Protein AF-A0A2I4DB52-F1 (afdb_monomer_lite)

Secondary structure (DSSP, 8-state):
-HHHHHHHHHHHHHHHHHHHHHHHHHHHHHHHHHHHHHHHHHHHHHHHHHHHHHHHT-HHHHHHHHHHHHHHHHHHHHHHHT-TTS--S-HHHHHHHHHHHHHHHHHHHHHHHHHHHHHHHHHHH--SS-HHHHHHHHHHHHHHHHHHHHHHHHHHHHHHHHHHHHHHHHHHHTTSS---------HHHHHHHHHHHHHHHHHHHHHHHHHHHHHHS----S-----SS-SSTTS-------SSPPPP-----

Radius of gyration: 38.33 Å; chains: 1; bounding box: 86×36×130 Å

Sequence (253 aa):
MKELEAQAKQLKDLERVFSHYEPTMLKVGLQDQRTDWSRACSALHRWDTCLRRKLLCCQEFHQSLDSLLLWLAHTESWCHAVDVKHLQTSDEALRLHDNTLMALQEELRGQQSQHTSLWTLWSLLRPRDTAEDQQDVQEKLHVTSNKLKQLRKRVEQDHHNLQQRLESEAAN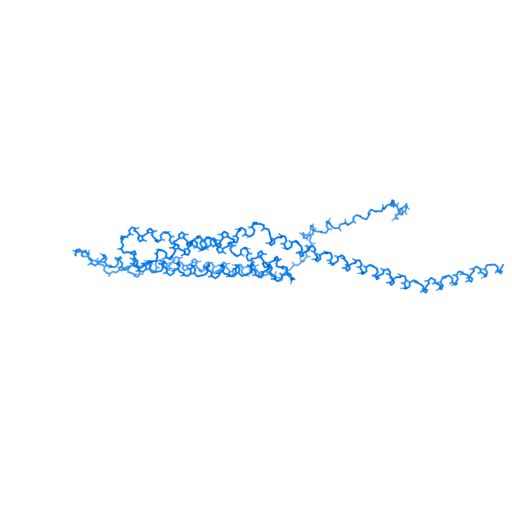SSLTGPCSARETRGTSSFFCRLLRVVLPLQLLLLLLLLLLLHCLIPLSDRDPSCSVANNFAHSFYPMLHYTNGPPAHMTPP

InterPro domains:
  IPR012315 KASH domain [PF10541] (190-247)
  IPR012315 KASH domain [PS51049] (188-249)
  IPR012315 KASH domain [SM01249] (190-249)

Organism: Austrofundulus limnaeus (NCBI:txid52670)

pLDDT: mean 74.11, std 16.09, range [35.5, 94.62]

Foldseek 3Di:
DVVVVVVVVVVVVVVVVCVVCVVVVVVVVVVVVVVVVVVVVVVVLVVLLVVLVCLCPPPVLVVLLVVLVVVLVVVVVVLVVVPPPPPPDDPVVLVVVLVVLVVVLVVLVVSVVSLVVSVVSCVVSPDPPDPPVNVVVVVSSVVSVVSSVVSNVSSVVVNVVSVVVVVVVVVVVVVPDDDDDDDPDDPVVPVVVVCVPVVVVVVVVVVVVVVVVVVVPPPPDDDPPPDPPPPPVVPDDPPPPPPDDDDDDDDDD

Structure (mmCIF, N/CA/C/O backbone):
data_AF-A0A2I4DB52-F1
#
_entry.id   AF-A0A2I4DB52-F1
#
loop_
_atom_site.group_PDB
_atom_site.id
_atom_site.type_symbol
_atom_site.label_atom_id
_atom_site.label_alt_id
_atom_site.label_comp_id
_atom_site.label_asym_id
_atom_site.label_entity_id
_atom_site.label_seq_id
_atom_site.pdbx_PDB_ins_code
_atom_site.Cartn_x
_atom_site.Cartn_y
_atom_site.Cartn_z
_atom_site.occupancy
_atom_site.B_iso_or_equiv
_atom_site.auth_seq_id
_atom_site.auth_comp_id
_atom_site.auth_asym_id
_atom_site.auth_atom_id
_atom_site.pdbx_PDB_model_num
ATOM 1 N N . MET A 1 1 ? 52.439 13.317 -69.336 1.00 69.94 1 MET A N 1
ATOM 2 C CA . MET A 1 1 ? 51.911 14.573 -68.757 1.00 69.94 1 MET A CA 1
ATOM 3 C C . MET A 1 1 ? 50.386 14.635 -68.831 1.00 69.94 1 MET A C 1
ATOM 5 O O . MET A 1 1 ? 49.774 14.664 -67.779 1.00 69.94 1 MET A O 1
ATOM 9 N N . LYS A 1 2 ? 49.773 14.519 -70.021 1.00 82.56 2 LYS A N 1
ATOM 10 C CA . LYS A 1 2 ? 48.302 14.525 -70.196 1.00 82.56 2 LYS A CA 1
ATOM 11 C C . LYS A 1 2 ? 47.541 13.480 -69.357 1.00 82.56 2 LYS A C 1
ATOM 13 O O . LYS A 1 2 ? 46.483 13.778 -68.825 1.00 82.56 2 LYS A O 1
ATOM 18 N N . GLU A 1 3 ? 48.103 12.281 -69.203 1.00 84.75 3 GLU A N 1
ATOM 19 C CA . GLU A 1 3 ? 47.498 11.211 -68.389 1.00 84.75 3 GLU A CA 1
ATOM 20 C C . GLU A 1 3 ? 47.464 11.554 -66.889 1.00 84.75 3 GLU A C 1
ATOM 22 O O . GLU A 1 3 ? 46.453 11.380 -66.219 1.00 84.75 3 GLU A O 1
ATOM 27 N N . LEU A 1 4 ? 48.555 12.131 -66.377 1.00 84.81 4 LEU A N 1
ATOM 28 C CA . LEU A 1 4 ? 48.658 12.598 -64.990 1.00 84.81 4 LEU A CA 1
ATOM 29 C C . LEU A 1 4 ? 47.683 13.750 -64.706 1.00 84.81 4 LEU A C 1
ATOM 31 O O . LEU A 1 4 ? 47.085 13.804 -63.636 1.00 84.81 4 LEU A O 1
ATOM 35 N N . GLU A 1 5 ? 47.474 14.646 -65.674 1.00 88.50 5 GLU A N 1
ATOM 36 C CA . GLU A 1 5 ? 46.472 15.714 -65.570 1.00 88.50 5 GLU A CA 1
ATOM 37 C C . GLU A 1 5 ? 45.039 15.167 -65.566 1.00 88.50 5 GLU A C 1
ATOM 39 O O . GLU A 1 5 ? 44.199 15.644 -64.799 1.00 88.50 5 GLU A O 1
ATOM 44 N N . ALA A 1 6 ? 44.756 14.144 -66.377 1.00 88.19 6 ALA A N 1
ATOM 45 C CA . ALA A 1 6 ? 43.455 13.482 -66.394 1.00 88.19 6 ALA A CA 1
ATOM 46 C C . ALA A 1 6 ? 43.159 12.783 -65.056 1.00 88.19 6 ALA A C 1
ATOM 48 O O . ALA A 1 6 ? 42.070 12.952 -64.506 1.00 88.19 6 ALA A O 1
ATOM 49 N N . GLN A 1 7 ? 44.143 12.081 -64.488 1.00 85.81 7 GLN A N 1
ATOM 50 C CA . GLN A 1 7 ? 44.033 11.446 -63.171 1.00 85.81 7 GLN A CA 1
ATOM 51 C C . GLN A 1 7 ? 43.860 12.469 -62.038 1.00 85.81 7 GLN A C 1
ATOM 53 O O . GLN A 1 7 ? 43.011 12.287 -61.167 1.00 85.81 7 GLN A O 1
ATOM 58 N N . ALA A 1 8 ? 44.593 13.587 -62.071 1.00 87.19 8 ALA A N 1
ATOM 59 C CA . ALA A 1 8 ? 44.443 14.661 -61.088 1.00 87.19 8 ALA A CA 1
ATOM 60 C C . ALA A 1 8 ? 43.059 15.330 -61.157 1.00 87.19 8 ALA A C 1
ATOM 62 O O . ALA A 1 8 ? 42.488 15.703 -60.130 1.00 87.19 8 ALA A O 1
ATOM 63 N N . LYS A 1 9 ? 42.497 15.470 -62.363 1.00 90.75 9 LYS A N 1
ATOM 64 C CA . LYS A 1 9 ? 41.143 15.998 -62.559 1.00 90.75 9 LYS A CA 1
ATOM 65 C C . LYS A 1 9 ? 40.080 15.031 -62.034 1.00 90.75 9 LYS A C 1
ATOM 67 O O . LYS A 1 9 ? 39.191 15.461 -61.308 1.00 90.75 9 LYS A O 1
ATOM 72 N N . GLN A 1 10 ? 40.223 13.738 -62.330 1.00 90.75 10 GLN A N 1
ATOM 73 C CA . GLN A 1 10 ? 39.352 12.681 -61.810 1.00 90.75 10 GLN A CA 1
ATOM 74 C C . GLN A 1 10 ? 39.343 12.659 -60.278 1.00 90.75 10 GLN A C 1
ATOM 76 O O . GLN A 1 10 ? 38.270 12.646 -59.688 1.00 90.75 10 GLN A O 1
ATOM 81 N N . LEU A 1 11 ? 40.513 12.736 -59.634 1.00 88.19 11 LEU A N 1
ATOM 82 C CA . LEU A 1 11 ? 40.622 12.777 -58.171 1.00 88.19 11 LEU A CA 1
ATOM 83 C C . LEU A 1 11 ? 39.900 13.984 -57.561 1.00 88.19 11 LEU A C 1
ATOM 85 O O . LEU A 1 11 ? 39.157 13.816 -56.600 1.00 88.19 11 LEU A O 1
ATOM 89 N N . LYS A 1 12 ? 40.048 15.179 -58.147 1.00 91.56 12 LYS A N 1
ATOM 90 C CA . LYS A 1 12 ? 39.345 16.388 -57.679 1.00 91.56 12 LYS A CA 1
ATOM 91 C C . LYS A 1 12 ? 37.833 16.300 -57.847 1.00 91.56 12 LYS A C 1
ATOM 93 O O . LYS A 1 12 ? 37.091 16.805 -57.007 1.00 91.56 12 LYS A O 1
ATOM 98 N N . ASP A 1 13 ? 37.370 15.697 -58.936 1.00 91.88 13 ASP A N 1
ATOM 99 C CA . ASP A 1 13 ? 35.940 15.508 -59.159 1.00 91.88 13 ASP A CA 1
ATOM 100 C C . ASP A 1 13 ? 35.371 14.456 -58.189 1.00 91.88 13 ASP A C 1
ATOM 102 O O . ASP A 1 13 ? 34.296 14.672 -57.633 1.00 91.88 13 ASP A O 1
ATOM 106 N N . LEU A 1 14 ? 36.117 13.386 -57.894 1.00 88.25 14 LEU A N 1
ATOM 107 C CA . LEU A 1 14 ? 35.763 12.379 -56.884 1.00 88.25 14 LEU A CA 1
ATOM 108 C C . LEU A 1 14 ? 35.725 12.968 -55.468 1.00 88.25 14 LEU A C 1
ATOM 110 O O . LEU A 1 14 ? 34.785 12.707 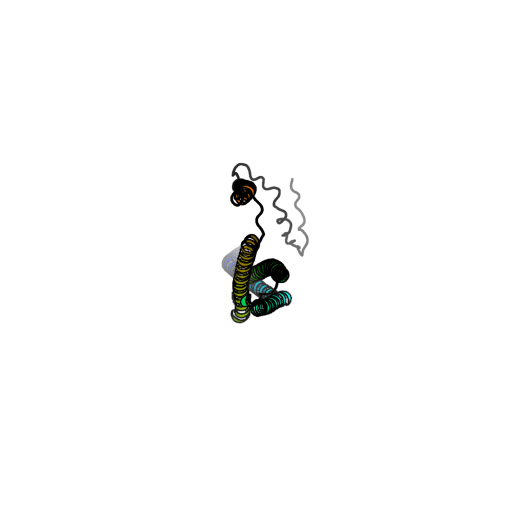-54.723 1.00 88.25 14 LEU A O 1
ATOM 114 N N . GLU A 1 15 ? 36.698 13.808 -55.119 1.00 89.31 15 GLU A N 1
ATOM 115 C CA . GLU A 1 15 ? 36.744 14.534 -53.847 1.00 89.31 15 GLU A CA 1
ATOM 116 C C . GLU A 1 15 ? 35.557 15.499 -53.718 1.00 89.31 15 GLU A C 1
ATOM 118 O O . GLU A 1 15 ? 34.860 15.492 -52.707 1.00 89.31 15 GLU A O 1
ATOM 123 N N . ARG A 1 16 ? 35.233 16.253 -54.781 1.00 90.69 16 ARG A N 1
ATOM 124 C CA . ARG A 1 16 ? 34.053 17.135 -54.813 1.00 90.69 16 ARG A CA 1
ATOM 125 C C . ARG A 1 16 ? 32.753 16.352 -54.628 1.00 90.69 16 ARG A C 1
ATOM 127 O O . ARG A 1 16 ? 31.862 16.803 -53.909 1.00 90.69 16 ARG A O 1
ATOM 134 N N . VAL A 1 17 ? 32.631 15.202 -55.288 1.00 86.69 17 VAL A N 1
ATOM 135 C CA . VAL A 1 17 ? 31.474 14.310 -55.157 1.00 86.69 17 VAL A CA 1
ATOM 136 C C . VAL A 1 17 ? 31.387 13.770 -53.729 1.00 86.69 17 VAL A C 1
ATOM 138 O O . VAL A 1 17 ? 30.322 13.837 -53.121 1.00 86.69 17 VAL A O 1
ATOM 141 N N . PHE A 1 18 ? 32.499 13.319 -53.152 1.00 84.25 18 PHE A N 1
ATOM 142 C CA . PHE A 1 18 ? 32.545 12.835 -51.775 1.00 84.25 18 PHE A CA 1
ATOM 143 C C . PHE A 1 18 ? 32.117 13.917 -50.774 1.00 84.25 18 PHE A C 1
ATOM 145 O O . PHE A 1 18 ? 31.190 13.683 -50.001 1.00 84.25 18 PHE A O 1
ATOM 152 N N . SER A 1 19 ? 32.679 15.128 -50.858 1.00 82.94 19 SER A N 1
ATOM 153 C CA . SER A 1 19 ? 32.295 16.256 -49.995 1.00 82.94 19 SER A CA 1
ATOM 154 C C . SER A 1 19 ? 30.825 16.665 -50.149 1.00 82.94 19 SER A C 1
ATOM 156 O O . SER A 1 19 ? 30.227 17.191 -49.213 1.00 82.94 19 SER A O 1
ATOM 158 N N . HIS A 1 20 ? 30.216 16.428 -51.316 1.00 88.75 20 HIS A N 1
ATOM 159 C CA . HIS A 1 20 ? 28.793 16.691 -51.534 1.00 88.75 20 HIS A CA 1
ATOM 160 C C . HIS A 1 20 ? 27.887 15.641 -50.866 1.00 88.75 20 HIS A C 1
ATOM 162 O O . HIS A 1 20 ? 26.828 15.983 -50.333 1.00 88.75 20 HIS A O 1
ATOM 168 N N . TYR A 1 21 ? 28.293 14.367 -50.866 1.00 88.00 21 TYR A N 1
ATOM 169 C CA . TYR A 1 21 ? 27.498 13.268 -50.306 1.00 88.00 21 TYR A CA 1
ATOM 170 C C . TYR A 1 21 ? 27.737 13.021 -48.813 1.00 88.00 21 TYR A C 1
ATOM 172 O O . TYR A 1 21 ? 26.812 12.576 -48.132 1.00 88.00 21 TYR A O 1
ATOM 180 N N . GLU A 1 22 ? 28.916 13.353 -48.285 1.00 87.12 22 GLU A N 1
ATOM 181 C CA . GLU A 1 22 ? 29.279 13.217 -46.869 1.00 87.12 22 GLU A CA 1
ATOM 182 C C . GLU A 1 22 ? 28.211 13.764 -45.894 1.00 87.12 22 GLU A C 1
ATOM 184 O O . GLU A 1 22 ? 27.738 12.990 -45.055 1.00 87.12 22 GLU A O 1
ATOM 189 N N . PRO A 1 23 ? 27.717 15.018 -46.006 1.00 86.94 23 PRO A N 1
ATOM 190 C CA . PRO A 1 23 ? 26.707 15.537 -45.078 1.00 86.94 23 PRO A CA 1
ATOM 191 C C . PRO A 1 23 ? 25.368 14.797 -45.185 1.00 86.94 23 PRO A C 1
ATOM 193 O O . PRO A 1 23 ? 24.658 14.641 -44.191 1.00 86.94 23 PRO A O 1
ATOM 196 N N . THR A 1 24 ? 25.018 14.315 -46.380 1.00 85.75 24 THR A N 1
ATOM 197 C CA . THR A 1 24 ? 23.783 13.556 -46.612 1.00 85.75 24 THR A CA 1
ATOM 198 C C . THR A 1 24 ? 23.881 12.170 -45.983 1.00 85.75 24 THR A C 1
ATOM 200 O O . THR A 1 24 ? 22.955 11.741 -45.299 1.00 85.75 24 THR A O 1
ATOM 203 N N . MET A 1 25 ? 25.018 11.495 -46.151 1.00 86.00 25 MET A N 1
ATOM 204 C CA . MET A 1 25 ? 25.278 10.182 -45.568 1.00 86.00 25 MET A CA 1
ATOM 205 C C . MET A 1 25 ? 25.334 10.250 -44.036 1.00 86.00 25 MET A C 1
ATOM 207 O O . MET A 1 25 ? 24.702 9.435 -43.366 1.00 86.00 25 MET A O 1
ATOM 211 N N . LEU A 1 26 ? 25.994 11.272 -43.477 1.00 88.62 26 LEU A N 1
ATOM 212 C CA . LEU A 1 26 ? 26.008 11.533 -42.035 1.00 88.62 26 LEU A CA 1
ATOM 213 C C . LEU A 1 26 ? 24.601 11.814 -41.495 1.00 88.62 26 LEU A C 1
ATOM 215 O O . LEU A 1 26 ? 24.216 11.269 -40.463 1.00 88.62 26 LEU A O 1
ATOM 219 N N . LYS A 1 27 ? 23.796 12.615 -42.204 1.00 90.06 27 LYS A N 1
ATOM 220 C CA . LYS A 1 27 ? 22.407 12.894 -41.816 1.00 90.06 27 LYS A CA 1
ATOM 221 C C . LYS A 1 27 ? 21.548 11.631 -41.817 1.00 90.06 27 LYS A C 1
ATOM 223 O O . LYS A 1 27 ? 20.763 11.447 -40.892 1.00 90.06 27 LYS A O 1
ATOM 228 N N . VAL A 1 28 ? 21.693 10.772 -42.828 1.00 88.06 28 VAL A N 1
ATOM 229 C CA . VAL A 1 28 ? 20.982 9.486 -42.898 1.00 88.06 28 VAL A CA 1
ATOM 230 C C . VAL A 1 28 ? 21.416 8.567 -41.755 1.00 88.06 28 VAL A C 1
ATOM 232 O O . VAL A 1 28 ? 20.549 8.039 -41.067 1.00 88.06 28 VAL A O 1
ATOM 235 N N . GLY A 1 29 ? 22.719 8.447 -41.480 1.00 87.44 29 GLY A N 1
ATOM 236 C CA . GLY A 1 29 ? 23.226 7.640 -40.363 1.00 87.44 29 GLY A CA 1
ATOM 237 C C . GLY A 1 29 ? 22.747 8.134 -38.993 1.00 87.44 29 GLY A C 1
ATOM 238 O O . GLY A 1 29 ? 22.294 7.344 -38.169 1.00 87.44 29 GLY A O 1
ATOM 239 N N . LEU A 1 30 ? 22.755 9.451 -38.764 1.00 88.62 30 LEU A N 1
ATOM 240 C CA . LEU A 1 30 ? 22.212 10.052 -37.540 1.00 88.62 30 LEU A CA 1
ATOM 241 C 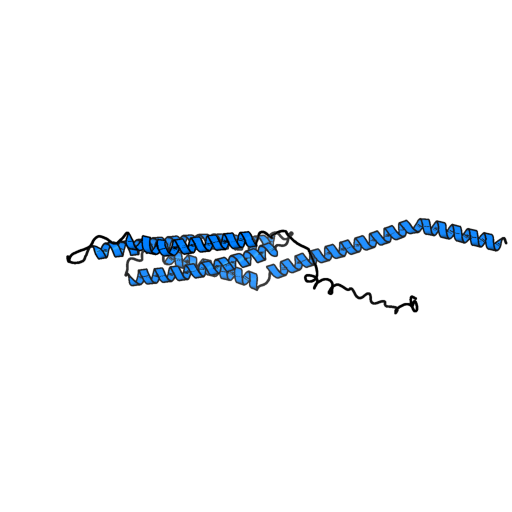C . LEU A 1 30 ? 20.697 9.850 -37.417 1.00 88.62 30 LEU A C 1
ATOM 243 O O . LEU A 1 30 ? 20.190 9.645 -36.313 1.00 88.62 30 LEU A O 1
ATOM 247 N N . GLN A 1 31 ? 19.961 9.914 -38.530 1.00 90.88 31 GLN A N 1
ATOM 248 C CA . GLN A 1 31 ? 18.522 9.660 -38.553 1.00 90.88 31 GLN A CA 1
ATOM 249 C C . GLN A 1 31 ? 18.223 8.202 -38.184 1.00 90.88 31 GLN A C 1
ATOM 251 O O . GLN A 1 31 ? 17.348 7.965 -37.354 1.00 90.88 31 GLN A O 1
ATOM 256 N N . ASP A 1 32 ? 18.969 7.255 -38.749 1.00 88.94 32 ASP A N 1
ATOM 257 C CA . ASP A 1 32 ? 18.840 5.823 -38.477 1.00 88.94 32 ASP A CA 1
ATOM 258 C C . ASP A 1 32 ? 19.121 5.519 -36.996 1.00 88.94 32 ASP A C 1
ATOM 260 O O . ASP A 1 32 ? 18.252 5.019 -36.275 1.00 88.94 32 ASP A O 1
ATOM 264 N N . GLN A 1 33 ? 20.250 6.012 -36.475 1.00 90.06 33 GLN A N 1
ATOM 265 C CA . GLN A 1 33 ? 20.595 5.900 -35.056 1.00 90.06 33 GLN A CA 1
ATOM 266 C C . GLN A 1 33 ? 19.535 6.539 -34.142 1.00 90.06 33 GLN A C 1
ATOM 268 O O . GLN A 1 33 ? 19.187 5.990 -33.093 1.00 90.06 33 GLN A O 1
ATOM 273 N N . ARG A 1 34 ? 18.970 7.689 -34.532 1.00 92.06 34 ARG A N 1
ATOM 274 C CA . ARG A 1 34 ? 17.886 8.343 -33.785 1.00 92.06 34 ARG A CA 1
ATOM 275 C C . ARG A 1 34 ? 16.607 7.507 -33.788 1.00 92.06 34 ARG A C 1
ATOM 277 O O . ARG A 1 34 ? 15.903 7.477 -32.772 1.00 92.06 34 ARG A O 1
ATOM 284 N N . THR A 1 35 ? 16.284 6.839 -34.895 1.00 92.25 35 THR A N 1
ATOM 285 C CA . THR A 1 35 ? 15.121 5.945 -34.959 1.00 92.25 35 THR A CA 1
ATOM 286 C C . THR A 1 35 ? 15.315 4.700 -34.104 1.00 92.25 35 THR A C 1
ATOM 288 O O . THR A 1 35 ? 14.400 4.330 -33.366 1.00 92.25 35 THR A O 1
ATOM 291 N N . ASP A 1 36 ? 16.512 4.121 -34.103 1.00 92.44 36 ASP A N 1
ATOM 292 C CA . ASP A 1 36 ? 16.844 2.975 -33.261 1.00 92.44 36 ASP A CA 1
ATOM 293 C C . ASP A 1 36 ? 16.821 3.329 -31.775 1.00 92.44 36 ASP A C 1
ATOM 295 O O . ASP A 1 36 ? 16.233 2.595 -30.977 1.00 92.44 36 ASP A O 1
ATOM 299 N N . TRP A 1 37 ? 17.344 4.499 -31.399 1.00 89.38 37 TRP A N 1
ATOM 300 C CA . TRP A 1 37 ? 17.231 5.001 -30.030 1.00 89.38 37 TRP A CA 1
ATOM 301 C C . TRP A 1 37 ? 15.769 5.204 -29.620 1.00 89.38 37 TRP A C 1
ATOM 303 O O . TRP A 1 37 ? 15.351 4.772 -28.548 1.00 89.38 37 TRP A O 1
ATOM 313 N N . SER A 1 38 ? 14.945 5.775 -30.502 1.00 93.06 38 SER A N 1
ATOM 314 C CA . SER A 1 38 ? 13.508 5.954 -30.248 1.00 93.06 38 SER A CA 1
ATOM 315 C C . SER A 1 38 ? 12.781 4.613 -30.076 1.00 93.06 38 SER A C 1
ATOM 317 O O . SER A 1 38 ? 11.896 4.478 -29.222 1.00 93.06 38 SER A O 1
ATOM 319 N N . ARG A 1 39 ? 13.171 3.593 -30.853 1.00 94.62 39 ARG A N 1
ATOM 320 C CA . ARG A 1 39 ? 12.655 2.223 -30.739 1.00 94.62 39 ARG A CA 1
ATOM 321 C C . ARG A 1 39 ? 13.080 1.581 -29.418 1.00 94.62 39 ARG A C 1
ATOM 323 O O . ARG A 1 39 ? 12.237 0.963 -28.766 1.00 94.62 39 ARG A O 1
ATOM 330 N N . ALA A 1 40 ? 14.332 1.769 -29.003 1.00 92.12 40 ALA A N 1
ATOM 331 C CA . ALA A 1 40 ? 14.853 1.298 -27.722 1.00 92.12 40 ALA A CA 1
ATOM 332 C C . ALA A 1 40 ? 14.140 1.967 -26.533 1.00 92.12 40 ALA A C 1
ATOM 334 O O . ALA A 1 40 ? 13.668 1.265 -25.640 1.00 92.12 40 ALA A O 1
ATOM 335 N N . CYS A 1 41 ? 13.953 3.291 -26.555 1.00 89.88 41 CYS A N 1
ATOM 336 C CA . CYS A 1 41 ? 13.187 4.015 -25.533 1.00 89.88 41 CYS A CA 1
ATOM 337 C C . CYS A 1 41 ? 11.738 3.520 -25.445 1.00 89.88 41 CYS A C 1
ATOM 339 O O . CYS A 1 41 ? 11.217 3.292 -24.354 1.00 89.88 41 CYS A O 1
ATOM 341 N N . SER A 1 42 ? 11.098 3.294 -26.595 1.00 91.06 42 SER A N 1
ATOM 342 C CA . SER A 1 42 ? 9.738 2.750 -26.656 1.00 91.06 42 SER A CA 1
ATOM 343 C C . SER A 1 42 ? 9.669 1.319 -26.111 1.00 91.06 42 SER A C 1
ATOM 345 O O . SER A 1 42 ? 8.718 0.965 -25.420 1.00 91.06 42 SER A O 1
ATOM 347 N N . ALA A 1 43 ? 10.673 0.481 -26.395 1.00 88.31 43 ALA A N 1
ATOM 348 C CA . ALA A 1 43 ? 10.775 -0.859 -25.828 1.00 88.31 43 ALA A CA 1
ATOM 349 C C . ALA A 1 43 ? 10.940 -0.809 -24.305 1.00 88.31 43 ALA A C 1
ATOM 351 O O . ALA A 1 43 ? 10.197 -1.494 -23.608 1.00 88.31 43 ALA A O 1
ATOM 352 N N . LEU A 1 44 ? 11.838 0.035 -23.793 1.00 91.62 44 LEU A N 1
ATOM 353 C CA . LEU A 1 44 ? 12.050 0.224 -22.359 1.00 91.62 44 LEU A CA 1
ATOM 354 C C . LEU A 1 44 ? 10.764 0.665 -21.648 1.00 91.62 44 LEU A C 1
ATOM 356 O O . LEU A 1 44 ? 10.413 0.101 -20.616 1.00 91.62 44 LEU A O 1
ATOM 360 N N . HIS A 1 45 ? 10.024 1.611 -22.229 1.00 87.12 45 HIS A N 1
ATOM 361 C CA . HIS A 1 45 ? 8.751 2.052 -21.666 1.00 87.12 45 HIS A CA 1
ATOM 362 C C . HIS A 1 45 ? 7.713 0.920 -21.627 1.00 87.12 45 HIS A C 1
ATOM 364 O O . HIS A 1 45 ? 7.072 0.705 -20.604 1.00 87.12 45 HIS A O 1
ATOM 370 N N . ARG A 1 46 ? 7.603 0.120 -22.700 1.00 84.50 46 ARG A N 1
ATOM 371 C CA . ARG A 1 46 ? 6.731 -1.069 -22.713 1.00 84.50 46 ARG A CA 1
ATOM 372 C C . ARG A 1 46 ? 7.121 -2.096 -21.648 1.00 84.50 46 ARG A C 1
ATOM 374 O O . ARG A 1 46 ? 6.231 -2.690 -21.040 1.00 84.50 46 ARG A O 1
ATOM 381 N N . TRP A 1 47 ? 8.421 -2.316 -21.434 1.00 84.94 47 TRP A N 1
ATOM 382 C CA . TRP A 1 47 ? 8.931 -3.208 -20.389 1.00 84.94 47 TRP A CA 1
ATOM 383 C C . TRP A 1 47 ? 8.554 -2.715 -18.991 1.00 84.94 47 TRP A C 1
ATOM 385 O O . TRP A 1 47 ? 8.026 -3.503 -18.209 1.00 84.94 47 TRP A O 1
ATOM 395 N N . ASP A 1 48 ? 8.756 -1.428 -18.702 1.00 81.88 48 ASP A N 1
ATOM 396 C CA . ASP A 1 48 ? 8.350 -0.801 -17.437 1.00 81.88 48 ASP A CA 1
ATOM 397 C C . ASP A 1 48 ? 6.839 -0.973 -17.193 1.00 81.88 48 ASP A C 1
ATOM 399 O O . ASP A 1 48 ? 6.440 -1.504 -16.154 1.00 81.88 48 ASP A O 1
ATOM 403 N N . THR A 1 49 ? 5.993 -0.666 -18.183 1.00 78.94 49 THR A N 1
ATOM 404 C CA . THR A 1 49 ? 4.534 -0.840 -18.072 1.00 78.94 49 THR A CA 1
ATOM 405 C C . THR A 1 49 ? 4.130 -2.306 -17.860 1.00 78.94 49 THR A C 1
ATOM 407 O O . THR A 1 49 ? 3.280 -2.597 -17.015 1.00 78.94 49 THR A O 1
ATOM 410 N N . CYS A 1 50 ? 4.740 -3.258 -18.578 1.00 79.06 50 CYS A N 1
ATOM 411 C CA . CYS A 1 50 ? 4.442 -4.688 -18.420 1.00 79.06 50 CYS A CA 1
ATOM 412 C C . CYS A 1 50 ? 4.867 -5.228 -17.053 1.00 79.06 50 CYS A C 1
ATOM 414 O O . CYS A 1 50 ? 4.132 -6.010 -16.448 1.00 79.06 50 CYS A O 1
ATOM 416 N N . LEU A 1 51 ? 6.042 -4.822 -16.568 1.00 78.12 51 LEU A N 1
ATOM 417 C CA . LEU A 1 51 ? 6.553 -5.231 -15.265 1.00 78.12 51 LEU A CA 1
ATOM 418 C C . LEU A 1 51 ? 5.659 -4.694 -14.146 1.00 78.12 51 LEU A C 1
ATOM 420 O O . LEU A 1 51 ? 5.227 -5.464 -13.292 1.00 78.12 51 LEU A O 1
ATOM 424 N N . ARG A 1 52 ? 5.313 -3.403 -14.200 1.00 78.81 52 ARG A N 1
ATOM 425 C CA . ARG A 1 52 ? 4.372 -2.765 -13.271 1.00 78.81 52 ARG A CA 1
ATOM 426 C C . ARG A 1 52 ? 3.035 -3.491 -13.221 1.00 78.81 52 ARG A C 1
ATOM 428 O O . ARG A 1 52 ? 2.562 -3.803 -12.133 1.00 78.81 52 ARG A O 1
ATOM 435 N N . ARG A 1 53 ? 2.456 -3.816 -14.383 1.00 73.06 53 ARG A N 1
ATOM 436 C CA . ARG A 1 53 ? 1.201 -4.578 -14.468 1.00 73.06 53 ARG A CA 1
ATOM 437 C C . ARG A 1 53 ? 1.345 -5.966 -13.845 1.00 73.06 53 ARG A C 1
ATOM 439 O O . ARG A 1 53 ? 0.522 -6.330 -13.019 1.00 73.06 53 ARG A O 1
ATOM 446 N N . LYS A 1 54 ? 2.387 -6.729 -14.196 1.00 72.31 54 LYS A N 1
ATOM 447 C CA . LYS A 1 54 ? 2.605 -8.064 -13.613 1.00 72.31 54 LYS A CA 1
ATOM 448 C C . LYS A 1 54 ? 2.793 -8.014 -12.097 1.00 72.31 54 LYS A C 1
ATOM 450 O O . LYS A 1 54 ? 2.264 -8.885 -11.425 1.00 72.31 54 LYS A O 1
ATOM 455 N N . LEU A 1 55 ? 3.491 -7.001 -11.576 1.00 71.44 55 LEU A N 1
ATOM 456 C CA . LEU A 1 55 ? 3.686 -6.799 -10.138 1.00 71.44 55 LEU A CA 1
ATOM 457 C C . LEU A 1 55 ? 2.392 -6.407 -9.412 1.00 71.44 55 LEU A C 1
ATOM 459 O O . LEU A 1 55 ? 2.137 -6.901 -8.320 1.00 71.44 55 LEU A O 1
ATOM 463 N N . LEU A 1 56 ? 1.558 -5.557 -10.017 1.00 67.31 56 LEU A N 1
ATOM 464 C CA . LEU A 1 56 ? 0.238 -5.203 -9.481 1.00 67.31 56 LEU A CA 1
ATOM 465 C C . LEU A 1 56 ? -0.739 -6.379 -9.502 1.00 67.31 56 LEU A C 1
ATOM 467 O O . LEU A 1 56 ? -1.506 -6.538 -8.562 1.00 67.31 56 LEU A O 1
ATOM 471 N N . CYS A 1 57 ? -0.672 -7.213 -10.540 1.00 66.94 57 CYS A N 1
ATOM 472 C CA . CYS A 1 57 ? -1.466 -8.432 -10.669 1.00 66.94 57 CYS A CA 1
ATOM 473 C C . CYS A 1 57 ? -0.834 -9.645 -9.968 1.00 66.94 57 CYS A C 1
ATOM 475 O O . CYS A 1 57 ? -1.328 -10.763 -10.136 1.00 66.94 57 CYS A O 1
ATOM 477 N N . CYS A 1 58 ? 0.260 -9.472 -9.214 1.00 74.06 58 CYS A N 1
ATOM 478 C CA . CYS A 1 58 ? 0.830 -10.566 -8.439 1.00 74.06 58 CYS A CA 1
ATOM 479 C C . CYS A 1 58 ? -0.236 -11.098 -7.480 1.00 74.06 58 CYS A C 1
ATOM 481 O O . CYS A 1 58 ? -0.839 -10.348 -6.711 1.00 74.06 58 CYS A O 1
ATOM 483 N N . GLN A 1 59 ? -0.442 -12.413 -7.522 1.00 74.75 59 GLN A N 1
ATOM 484 C CA . GLN A 1 59 ? -1.451 -13.114 -6.734 1.00 74.75 59 GLN A CA 1
ATOM 485 C C . GLN A 1 59 ? -1.362 -12.763 -5.240 1.00 74.75 59 GLN A C 1
ATOM 487 O O . GLN A 1 59 ? -2.387 -12.559 -4.598 1.00 74.75 59 GLN A O 1
ATOM 492 N N . GLU A 1 60 ? -0.146 -12.606 -4.715 1.00 76.12 60 GLU A N 1
ATOM 493 C CA . GLU A 1 60 ? 0.106 -12.260 -3.314 1.00 76.12 60 GLU A CA 1
ATOM 494 C C . GLU A 1 60 ? -0.431 -10.876 -2.920 1.00 76.12 60 GLU A C 1
ATOM 496 O O . GLU A 1 60 ? -0.946 -10.711 -1.814 1.00 76.12 60 GLU A O 1
ATOM 501 N N . PHE A 1 61 ? -0.366 -9.883 -3.817 1.00 79.75 61 PHE A N 1
ATOM 502 C CA . PHE A 1 61 ? -0.905 -8.545 -3.557 1.00 79.75 61 PHE A CA 1
ATOM 503 C C . PHE A 1 61 ? -2.431 -8.595 -3.438 1.00 79.75 61 PHE A C 1
ATOM 505 O O . PHE A 1 61 ? -2.998 -8.104 -2.460 1.00 79.75 61 PHE A O 1
ATOM 512 N N . HIS A 1 62 ? -3.094 -9.245 -4.398 1.00 79.38 62 HIS A N 1
ATOM 513 C CA . HIS A 1 62 ? -4.548 -9.393 -4.386 1.00 79.38 62 HIS A CA 1
ATOM 514 C C . HIS A 1 62 ? -5.032 -10.234 -3.198 1.00 79.38 62 HIS A C 1
ATOM 516 O O . HIS A 1 62 ? -5.964 -9.828 -2.513 1.00 79.38 62 HIS A O 1
ATOM 522 N N . GLN A 1 63 ? -4.350 -11.337 -2.875 1.00 84.31 63 GLN A N 1
ATOM 523 C CA . GLN A 1 63 ? -4.651 -12.149 -1.690 1.00 84.31 63 GLN A CA 1
ATOM 524 C C . GLN A 1 63 ? -4.478 -11.369 -0.382 1.00 84.31 63 GLN A C 1
ATOM 526 O O . GLN A 1 63 ? -5.303 -11.485 0.525 1.00 84.31 63 GLN A O 1
ATOM 531 N N . SER A 1 64 ? -3.432 -10.548 -0.276 1.00 84.31 64 SER A N 1
ATOM 532 C CA . SER A 1 64 ? -3.210 -9.684 0.890 1.00 84.31 64 SER A CA 1
ATOM 533 C C . SER A 1 64 ? -4.307 -8.629 1.042 1.00 84.31 64 SER A C 1
ATOM 535 O O . SER A 1 64 ? -4.741 -8.343 2.154 1.00 84.31 64 SER A O 1
ATOM 537 N N . LEU A 1 65 ? -4.783 -8.059 -0.067 1.00 82.94 65 LEU A N 1
ATOM 538 C CA . LEU A 1 65 ? -5.875 -7.088 -0.049 1.00 82.94 65 LEU A CA 1
ATOM 539 C C . LEU A 1 65 ? -7.223 -7.742 0.293 1.00 82.94 65 LEU A C 1
ATOM 541 O O . LEU A 1 65 ? -7.968 -7.215 1.117 1.00 82.94 65 LEU A O 1
ATOM 545 N N . ASP A 1 66 ? -7.529 -8.893 -0.305 1.00 86.00 66 ASP A N 1
ATOM 546 C CA . ASP A 1 66 ? -8.791 -9.596 -0.072 1.00 86.00 66 ASP A CA 1
ATOM 547 C C . ASP A 1 66 ? -8.853 -10.199 1.348 1.00 86.00 66 ASP A C 1
ATOM 549 O O . ASP A 1 66 ? -9.902 -10.144 1.991 1.00 86.00 66 ASP A O 1
ATOM 553 N N . SER A 1 67 ? -7.734 -10.695 1.894 1.00 89.44 67 SER A N 1
ATOM 554 C CA . SER A 1 67 ? -7.654 -11.141 3.299 1.00 89.44 67 SER A CA 1
ATOM 555 C C . SER A 1 67 ? -7.888 -10.001 4.292 1.00 89.44 67 SER A C 1
ATOM 557 O O . SER A 1 67 ? -8.627 -10.179 5.262 1.00 89.44 67 SER A O 1
ATOM 559 N N . LEU A 1 68 ? -7.341 -8.813 4.023 1.00 88.69 68 LEU A N 1
ATOM 560 C CA . LEU A 1 68 ? -7.596 -7.612 4.818 1.00 88.69 68 LEU A CA 1
ATOM 561 C C . LEU A 1 68 ? -9.076 -7.198 4.756 1.00 88.69 68 LEU A C 1
ATOM 563 O O . LEU A 1 68 ? -9.677 -6.908 5.790 1.00 88.69 68 LEU A O 1
ATOM 567 N N . LEU A 1 69 ? -9.697 -7.217 3.57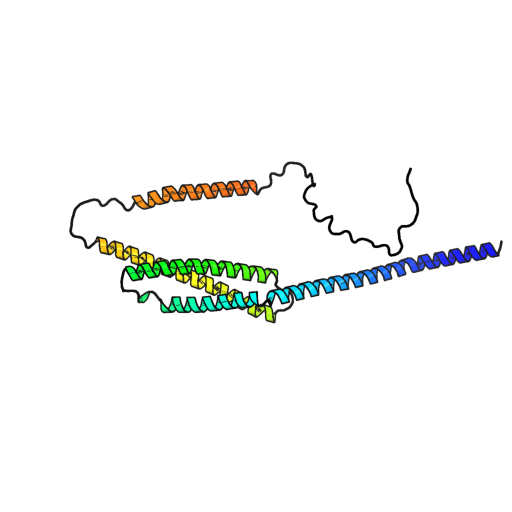2 1.00 88.31 69 LEU A N 1
ATOM 568 C CA . LEU A 1 69 ? -11.131 -6.939 3.418 1.00 88.31 69 LEU A CA 1
ATOM 569 C C . LEU A 1 69 ? -12.003 -7.935 4.195 1.00 88.31 69 LEU A C 1
ATOM 571 O O . LEU A 1 69 ? -12.958 -7.527 4.859 1.00 88.31 69 LEU A O 1
ATOM 575 N N . LEU A 1 70 ? -11.663 -9.225 4.151 1.00 90.00 70 LEU A N 1
ATOM 576 C CA . LEU A 1 70 ? -12.379 -10.262 4.892 1.00 90.00 70 LEU A CA 1
ATOM 577 C C . LEU A 1 70 ? -12.252 -10.064 6.408 1.00 90.00 70 LEU A C 1
ATOM 579 O O . LEU A 1 70 ? -13.251 -10.137 7.125 1.00 90.00 70 LEU A O 1
ATOM 583 N N . TRP A 1 71 ? -11.044 -9.766 6.893 1.00 91.88 71 TRP A N 1
ATOM 584 C CA . TRP A 1 71 ? -10.804 -9.478 8.307 1.00 91.88 71 TRP A CA 1
ATOM 585 C C . TRP A 1 71 ? -11.592 -8.246 8.771 1.00 91.88 71 TRP A C 1
ATOM 587 O O . TRP A 1 71 ? -12.207 -8.266 9.837 1.00 91.88 71 TRP A O 1
ATOM 597 N N . LEU A 1 72 ? -11.658 -7.195 7.948 1.00 86.06 72 LEU A N 1
ATOM 598 C CA . LEU A 1 72 ? -12.453 -6.000 8.245 1.00 86.06 72 LEU A CA 1
ATOM 599 C C . LEU A 1 72 ? -13.951 -6.293 8.329 1.00 86.06 72 LEU A C 1
ATOM 601 O O . LEU A 1 72 ? -14.620 -5.780 9.222 1.00 86.06 72 LEU A O 1
ATOM 605 N N . ALA A 1 73 ? -14.486 -7.114 7.424 1.00 85.25 73 ALA A N 1
ATOM 606 C CA . ALA A 1 73 ? -15.892 -7.509 7.464 1.00 85.25 73 ALA A CA 1
ATOM 607 C C . ALA A 1 73 ? -16.207 -8.346 8.715 1.00 85.25 73 ALA A C 1
ATOM 609 O O . ALA A 1 73 ? -17.228 -8.137 9.373 1.00 85.25 73 ALA A O 1
ATOM 610 N N . HIS A 1 74 ? -15.309 -9.266 9.075 1.00 86.88 74 HIS A N 1
ATOM 611 C CA . HIS A 1 74 ? -15.453 -10.096 10.265 1.00 86.88 74 HIS A CA 1
ATOM 612 C C . HIS A 1 74 ? -15.420 -9.267 11.556 1.00 86.88 74 HIS A C 1
ATOM 614 O O . HIS A 1 74 ? -16.324 -9.372 12.384 1.00 86.88 74 HIS A O 1
ATOM 620 N N . THR A 1 75 ? -14.411 -8.408 11.708 1.00 81.75 75 THR A N 1
ATOM 621 C CA . THR A 1 75 ? -14.262 -7.546 12.889 1.00 81.75 75 THR A CA 1
ATOM 622 C C . THR A 1 75 ? -15.376 -6.523 12.994 1.00 81.75 75 THR A C 1
ATOM 624 O O . THR A 1 75 ? -15.873 -6.277 14.087 1.00 81.75 75 THR A O 1
ATOM 627 N N . GLU A 1 76 ? -15.849 -5.979 11.874 1.00 81.50 76 GLU A N 1
ATOM 628 C CA . GLU A 1 76 ? -17.032 -5.133 11.880 1.00 81.50 76 GLU A CA 1
ATOM 629 C C . GLU A 1 76 ? -18.259 -5.890 12.394 1.00 81.50 76 GLU A C 1
ATOM 631 O O . GLU A 1 76 ? -18.954 -5.380 13.272 1.00 81.50 76 GLU A O 1
ATOM 636 N N . SER A 1 77 ? -18.530 -7.090 11.876 1.00 82.19 77 SER A N 1
ATOM 637 C CA . SER A 1 77 ? -19.660 -7.900 12.338 1.00 82.19 77 SER A CA 1
ATOM 638 C C . SER A 1 77 ? -19.550 -8.217 13.828 1.00 82.19 77 SER A C 1
ATOM 640 O O . SER A 1 77 ? -20.558 -8.197 14.533 1.00 82.19 77 SER A O 1
ATOM 642 N N . TRP A 1 78 ? -18.339 -8.489 14.314 1.00 76.25 78 TRP A N 1
ATOM 643 C CA . TRP A 1 78 ? -18.076 -8.725 15.727 1.00 76.25 78 TRP A CA 1
ATOM 644 C C . TRP A 1 78 ? -18.338 -7.468 16.568 1.00 76.25 78 TRP A C 1
ATOM 646 O O . TRP A 1 78 ? -19.107 -7.530 17.523 1.00 76.25 78 TRP A O 1
ATOM 656 N N . CYS A 1 79 ? -17.806 -6.307 16.171 1.00 72.56 79 CYS A N 1
ATOM 657 C CA . CYS A 1 79 ? -18.028 -5.038 16.871 1.00 72.56 79 CYS A CA 1
ATOM 658 C C . CYS A 1 79 ? -19.514 -4.638 16.901 1.00 72.56 79 CYS A C 1
ATOM 660 O O . CYS A 1 79 ? -19.968 -4.029 17.865 1.00 72.56 79 CYS A O 1
ATOM 662 N N . HIS A 1 80 ? -20.288 -4.981 15.866 1.00 72.06 80 HIS A N 1
ATOM 663 C CA . HIS A 1 80 ? -21.737 -4.762 15.857 1.00 72.06 80 HIS A CA 1
ATOM 664 C C . HIS A 1 80 ? -22.491 -5.749 16.759 1.00 72.06 80 HIS A C 1
ATOM 666 O O . HIS A 1 80 ? -23.457 -5.355 17.407 1.00 72.06 80 HIS A O 1
ATOM 672 N N . ALA A 1 81 ? -22.071 -7.016 16.818 1.00 70.81 81 ALA A N 1
ATOM 673 C CA . ALA A 1 81 ? -22.705 -8.036 17.655 1.00 70.81 81 ALA A CA 1
ATOM 674 C C . ALA A 1 81 ? -22.418 -7.844 19.154 1.00 70.81 81 ALA A C 1
ATOM 676 O O . ALA A 1 81 ? -23.246 -8.193 19.992 1.00 70.81 81 ALA A O 1
ATOM 677 N N . VAL A 1 82 ? -21.256 -7.279 19.486 1.00 64.75 82 VAL A N 1
ATOM 678 C CA . VAL A 1 82 ? -20.796 -7.040 20.863 1.00 64.75 82 VAL A CA 1
ATOM 679 C C . VAL A 1 82 ? -21.246 -5.666 21.396 1.00 64.75 82 VAL A C 1
ATOM 681 O O . VAL A 1 82 ? -20.882 -5.293 22.508 1.00 64.75 82 VAL A O 1
ATOM 684 N N . ASP A 1 83 ? -22.080 -4.921 20.652 1.00 59.84 83 ASP A N 1
ATOM 685 C CA . ASP A 1 83 ? -22.494 -3.554 20.998 1.00 59.84 83 ASP A CA 1
ATOM 686 C C . ASP A 1 83 ? -22.928 -3.416 22.474 1.00 59.84 83 ASP A C 1
ATOM 688 O O . ASP A 1 83 ? -23.868 -4.042 22.974 1.00 59.84 83 ASP A O 1
ATOM 692 N N . VAL A 1 84 ? -22.190 -2.544 23.163 1.00 54.53 84 VAL A N 1
ATOM 693 C CA . VAL A 1 84 ? -21.953 -2.437 24.614 1.00 54.53 84 VAL A CA 1
ATOM 694 C C . VAL A 1 84 ? -23.201 -2.073 25.434 1.00 54.53 84 VAL A C 1
ATOM 696 O O . VAL A 1 84 ? -23.166 -2.001 26.665 1.00 54.53 84 VAL A O 1
ATOM 699 N N . LYS A 1 85 ? -24.356 -1.900 24.789 1.00 54.75 85 LYS A N 1
ATOM 700 C CA . LYS A 1 85 ? -25.616 -1.554 25.462 1.00 54.75 85 LYS A CA 1
ATOM 701 C C . LYS A 1 85 ? -26.164 -2.688 26.336 1.00 54.75 85 LYS A C 1
ATOM 703 O O . LYS A 1 85 ? -26.964 -2.410 27.224 1.00 54.75 85 LYS A O 1
ATOM 708 N N . HIS A 1 86 ? -25.717 -3.929 26.123 1.00 51.69 86 HIS A N 1
ATOM 709 C CA . HIS A 1 86 ? -26.238 -5.111 26.820 1.00 51.69 86 HIS A CA 1
ATOM 710 C C . HIS A 1 86 ? -25.276 -5.792 27.808 1.00 51.69 86 HIS A C 1
ATOM 712 O O . HIS A 1 86 ? -25.716 -6.684 28.535 1.00 51.69 86 HIS A O 1
ATOM 718 N N . LEU A 1 87 ? -24.004 -5.374 27.909 1.00 57.59 87 LEU A N 1
ATOM 719 C CA . LEU A 1 87 ? -23.090 -5.895 28.938 1.00 57.59 87 LEU A CA 1
ATOM 720 C C . LEU A 1 87 ? -23.412 -5.240 30.295 1.00 57.59 87 LEU A C 1
ATOM 722 O O . LEU A 1 87 ? -22.813 -4.238 30.700 1.00 57.59 87 LEU A O 1
ATOM 726 N N . GLN A 1 88 ? -24.420 -5.787 30.974 1.00 54.97 88 GLN A N 1
ATOM 727 C CA . GLN A 1 88 ? -24.828 -5.425 32.339 1.00 54.97 88 GLN A CA 1
ATOM 728 C C . GLN A 1 88 ? -24.444 -6.487 33.385 1.00 54.97 88 GLN A C 1
ATOM 730 O O . GLN A 1 88 ? -24.962 -6.476 34.496 1.00 54.97 88 GLN A O 1
ATOM 735 N N . THR A 1 89 ? -23.559 -7.428 33.062 1.00 61.97 89 THR A N 1
ATOM 736 C CA . THR A 1 89 ? -23.412 -8.650 33.862 1.00 61.97 89 THR A CA 1
ATOM 737 C C . THR A 1 89 ? -21.944 -8.968 34.163 1.00 61.97 89 THR A C 1
ATOM 739 O O . THR A 1 89 ? -21.297 -9.637 33.370 1.00 61.97 89 THR A O 1
ATOM 742 N N . SER A 1 90 ? -21.481 -8.533 35.344 1.00 69.81 90 SER A N 1
ATOM 743 C CA . SER A 1 90 ? -20.217 -8.864 36.049 1.00 69.81 90 SER A CA 1
ATOM 744 C C . SER A 1 90 ? -18.933 -8.058 35.727 1.00 69.81 90 SER A C 1
ATOM 746 O O . SER A 1 90 ? -18.610 -7.788 34.572 1.00 69.81 90 SER A O 1
ATOM 748 N N . ASP A 1 91 ? -18.172 -7.711 36.784 1.00 74.88 91 ASP A N 1
ATOM 749 C CA . ASP A 1 91 ? -16.838 -7.061 36.732 1.00 74.88 91 ASP A CA 1
ATOM 750 C C . ASP A 1 91 ? -15.828 -7.894 35.924 1.00 74.88 91 ASP A C 1
ATOM 752 O O . ASP A 1 91 ? -15.023 -7.362 35.161 1.00 74.88 91 ASP A O 1
ATOM 756 N N . GLU A 1 92 ? -15.914 -9.223 36.021 1.00 75.94 92 GLU A N 1
ATOM 757 C CA . GLU A 1 92 ? -15.067 -10.141 35.255 1.00 75.94 92 GLU A CA 1
ATOM 758 C C . GLU A 1 92 ? -15.329 -10.038 33.745 1.00 75.94 92 GLU A C 1
ATOM 760 O O . GLU A 1 92 ? -14.384 -10.045 32.954 1.00 75.94 92 GLU A O 1
ATOM 765 N N . ALA A 1 93 ? -16.592 -9.879 33.332 1.00 78.00 93 ALA A N 1
ATOM 766 C CA . ALA A 1 93 ? -16.952 -9.703 31.927 1.00 78.00 93 ALA A CA 1
ATOM 767 C C . ALA A 1 93 ? -16.497 -8.340 31.380 1.00 78.00 93 ALA A C 1
ATOM 769 O O . ALA A 1 93 ? -16.038 -8.262 30.239 1.00 78.00 93 ALA A O 1
ATOM 770 N N . LEU A 1 94 ? -16.568 -7.280 32.194 1.00 77.12 94 LEU A N 1
ATOM 771 C CA . LEU A 1 94 ? -16.061 -5.947 31.844 1.00 77.12 94 LEU A CA 1
ATOM 772 C C . LEU A 1 94 ? -14.540 -5.958 31.632 1.00 77.12 94 LEU A C 1
ATOM 774 O O . LEU A 1 94 ? -14.061 -5.455 30.616 1.00 77.12 94 LEU A O 1
ATOM 778 N N . ARG A 1 95 ? -13.782 -6.592 32.535 1.00 79.00 95 ARG A N 1
ATOM 779 C CA . ARG A 1 95 ? -12.321 -6.742 32.399 1.00 79.00 95 ARG A CA 1
ATOM 780 C C . ARG A 1 95 ? -11.925 -7.604 31.203 1.00 79.00 95 ARG A C 1
ATOM 782 O O . ARG A 1 95 ? -10.966 -7.286 30.504 1.00 79.00 95 ARG A O 1
ATOM 789 N N . LEU A 1 96 ? -12.647 -8.699 30.953 1.00 84.88 96 LEU A N 1
ATOM 790 C CA . LEU A 1 96 ? -12.413 -9.543 29.777 1.00 84.88 96 LEU A CA 1
ATOM 791 C C . LEU A 1 96 ? -12.636 -8.755 28.481 1.00 84.88 96 LEU A C 1
ATOM 793 O O . LEU A 1 96 ? -11.855 -8.873 27.534 1.00 84.88 96 LEU A O 1
ATOM 797 N N . HIS A 1 97 ? -13.686 -7.940 28.447 1.00 82.38 97 HIS A N 1
ATOM 798 C CA . HIS A 1 97 ? -13.997 -7.113 27.295 1.00 82.38 97 HIS A CA 1
ATOM 799 C C . HIS A 1 97 ? -12.930 -6.034 27.052 1.00 82.38 97 HIS A C 1
ATOM 801 O O . HIS A 1 97 ? -12.495 -5.878 25.912 1.00 82.38 97 HIS A O 1
ATOM 807 N N . ASP A 1 98 ? -12.426 -5.381 28.105 1.00 82.94 98 ASP A N 1
ATOM 808 C CA . ASP A 1 98 ? -11.318 -4.418 28.011 1.00 82.94 98 ASP A CA 1
ATOM 809 C C . ASP A 1 98 ? -10.040 -5.051 27.430 1.00 82.94 98 ASP A C 1
ATOM 811 O O . ASP A 1 98 ? -9.485 -4.557 26.448 1.00 82.94 98 ASP A O 1
ATOM 815 N N . ASN A 1 99 ? -9.641 -6.226 27.934 1.00 85.19 99 ASN A N 1
ATOM 816 C CA . ASN A 1 99 ? -8.506 -6.981 27.388 1.00 85.19 99 ASN A CA 1
ATOM 817 C C . ASN A 1 99 ? -8.694 -7.326 25.900 1.00 85.19 99 ASN A C 1
ATOM 819 O O . ASN A 1 99 ? -7.742 -7.288 25.118 1.00 85.19 99 ASN A O 1
ATOM 823 N N . THR A 1 100 ? -9.924 -7.660 25.501 1.00 86.50 100 THR A N 1
ATOM 824 C CA . THR A 1 100 ? -10.251 -8.004 24.111 1.00 86.50 100 THR A CA 1
ATOM 825 C C . THR A 1 100 ? -10.168 -6.779 23.198 1.00 86.50 100 THR A C 1
ATOM 827 O O . THR A 1 100 ? -9.629 -6.873 22.097 1.00 86.50 100 THR A O 1
ATOM 830 N N . LEU A 1 101 ? -10.642 -5.613 23.649 1.00 84.31 101 LEU A N 1
ATOM 831 C CA . LEU A 1 101 ? -10.516 -4.364 22.893 1.00 84.31 101 LEU A CA 1
ATOM 832 C C . LEU A 1 101 ? -9.060 -3.928 22.744 1.00 84.31 101 LEU A C 1
ATOM 834 O O . LEU A 1 101 ? -8.667 -3.509 21.658 1.00 84.31 101 LEU A O 1
ATOM 838 N N . MET A 1 102 ? -8.248 -4.090 23.789 1.00 85.94 102 MET A N 1
ATOM 839 C CA . MET A 1 102 ? -6.811 -3.823 23.721 1.00 85.94 102 MET A CA 1
ATOM 840 C C . MET A 1 102 ? -6.108 -4.729 22.701 1.00 85.94 102 MET A C 1
ATOM 842 O O . MET A 1 102 ? -5.290 -4.251 21.914 1.00 85.94 102 MET A O 1
ATOM 846 N N . ALA A 1 103 ? -6.458 -6.020 22.658 1.00 87.81 103 ALA A N 1
ATOM 847 C CA . ALA A 1 103 ? -5.944 -6.942 21.646 1.00 87.81 103 ALA A CA 1
ATOM 848 C C . ALA A 1 103 ? -6.359 -6.518 20.224 1.00 87.81 103 ALA A C 1
ATOM 850 O O . ALA A 1 103 ? -5.515 -6.421 19.332 1.00 87.81 103 ALA A O 1
ATOM 851 N N . LEU A 1 104 ? -7.635 -6.172 20.025 1.00 86.81 104 LEU A N 1
ATOM 852 C CA . LEU A 1 104 ? -8.141 -5.680 18.739 1.00 86.81 104 LEU A CA 1
ATOM 853 C C . LEU A 1 104 ? -7.487 -4.368 18.305 1.00 86.81 104 LEU A C 1
ATOM 855 O O . LEU A 1 104 ? -7.263 -4.156 17.115 1.00 86.81 104 LEU A O 1
ATOM 859 N N . GLN A 1 105 ? -7.164 -3.481 19.244 1.00 89.44 105 GLN A N 1
ATOM 860 C CA . GLN A 1 105 ? -6.474 -2.230 18.949 1.00 89.44 105 GLN A CA 1
ATOM 861 C C . GLN A 1 105 ? -5.059 -2.480 18.410 1.00 89.44 105 GLN A C 1
ATOM 863 O O . GLN A 1 105 ? -4.634 -1.815 17.460 1.00 89.44 105 GLN A O 1
ATOM 868 N N . GLU A 1 106 ? -4.348 -3.460 18.968 1.00 89.00 106 GLU A N 1
ATOM 869 C CA . GLU A 1 106 ? -3.031 -3.863 18.472 1.00 89.00 106 GLU A CA 1
ATOM 870 C C . GLU A 1 106 ? -3.126 -4.545 17.099 1.00 89.00 106 GLU A C 1
ATOM 872 O O . GLU A 1 106 ? -2.356 -4.220 16.191 1.00 89.00 106 GLU A O 1
ATOM 877 N N . GLU A 1 107 ? -4.121 -5.411 16.890 1.00 90.19 107 GLU A N 1
ATOM 878 C CA . GLU A 1 107 ? -4.376 -6.003 15.573 1.00 90.19 107 GLU A CA 1
ATOM 879 C C . GLU A 1 107 ? -4.712 -4.936 14.522 1.00 90.19 107 GLU A C 1
ATOM 881 O O . GLU A 1 107 ? -4.125 -4.936 13.440 1.00 90.19 107 GLU A O 1
ATOM 886 N N . LEU A 1 108 ? -5.573 -3.961 14.844 1.00 89.69 108 LEU A N 1
ATOM 887 C CA . LEU A 1 108 ? -5.895 -2.829 13.965 1.00 89.69 108 LEU A CA 1
ATOM 888 C C . LEU A 1 108 ? -4.647 -2.022 13.586 1.00 89.69 108 LEU A C 1
ATOM 890 O O . LEU A 1 108 ? -4.526 -1.568 12.444 1.00 89.69 108 LEU A O 1
ATOM 894 N N . ARG A 1 109 ? -3.700 -1.858 14.517 1.00 88.56 109 ARG A N 1
ATOM 895 C CA . ARG A 1 109 ? -2.410 -1.203 14.258 1.00 88.56 109 ARG A CA 1
ATOM 896 C C . ARG A 1 109 ? -1.568 -2.008 13.265 1.00 88.56 109 ARG A C 1
ATOM 898 O O . ARG A 1 109 ? -1.003 -1.425 12.335 1.00 88.56 109 ARG A O 1
ATOM 905 N N . GLY A 1 110 ? -1.535 -3.333 13.414 1.00 88.12 110 GLY A N 1
ATOM 906 C CA . GLY A 1 110 ? -0.905 -4.252 12.463 1.00 88.12 110 GLY A CA 1
ATOM 907 C C . GLY A 1 110 ? -1.524 -4.163 11.065 1.00 88.12 110 GLY A C 1
ATOM 908 O O . GLY A 1 110 ? -0.812 -3.940 10.083 1.00 88.12 110 GLY A O 1
ATOM 909 N N . GLN A 1 111 ? -2.856 -4.215 10.982 1.00 87.94 111 GLN A N 1
ATOM 910 C CA . GLN A 1 111 ? -3.599 -4.094 9.723 1.00 87.94 111 GLN A CA 1
ATOM 911 C C . GLN A 1 111 ? -3.400 -2.726 9.055 1.00 87.94 111 GLN A C 1
ATOM 913 O O . GLN A 1 111 ? -3.323 -2.625 7.831 1.00 87.94 111 GLN A O 1
ATOM 918 N N . GLN A 1 112 ? -3.247 -1.655 9.836 1.00 90.12 112 GLN A N 1
ATOM 919 C CA . GLN A 1 112 ? -2.942 -0.328 9.305 1.00 90.12 112 GLN A CA 1
ATOM 920 C C . GLN A 1 112 ? -1.525 -0.238 8.710 1.00 90.12 112 GLN A C 1
ATOM 922 O O . GLN A 1 112 ? -1.336 0.403 7.672 1.00 90.12 112 GLN A O 1
ATOM 927 N N . SER A 1 113 ? -0.538 -0.899 9.321 1.00 88.25 113 SER A N 1
ATOM 928 C CA . SER A 1 113 ? 0.813 -1.019 8.755 1.00 88.25 113 SER A CA 1
ATOM 929 C C . SER A 1 113 ? 0.793 -1.777 7.424 1.00 88.25 113 SER A C 1
ATOM 931 O O . SER A 1 113 ? 1.330 -1.299 6.422 1.00 88.25 113 SER A O 1
ATOM 933 N N . GLN A 1 114 ? 0.077 -2.905 7.381 1.00 88.81 114 GLN A N 1
ATOM 934 C CA . GLN A 1 114 ? -0.114 -3.698 6.167 1.00 88.81 114 GLN A CA 1
ATOM 935 C C . GLN A 1 114 ? -0.846 -2.911 5.068 1.00 88.81 114 GLN A C 1
ATOM 937 O O . GLN A 1 114 ? -0.438 -2.929 3.911 1.00 88.81 114 GLN A O 1
ATOM 942 N N . HIS A 1 115 ? -1.892 -2.153 5.405 1.00 89.75 115 HIS A N 1
ATOM 943 C CA . HIS A 1 115 ? -2.561 -1.274 4.440 1.00 89.75 115 HIS A CA 1
ATOM 944 C C . HIS A 1 115 ? -1.608 -0.212 3.875 1.00 89.75 115 HIS A C 1
ATOM 946 O O . HIS A 1 115 ? -1.605 0.044 2.672 1.00 89.75 115 HIS A O 1
ATOM 952 N N . THR A 1 116 ? -0.754 0.366 4.723 1.00 88.06 116 THR A N 1
ATOM 953 C CA . THR A 1 116 ? 0.220 1.387 4.315 1.00 88.06 116 THR A CA 1
ATOM 954 C C . THR A 1 116 ? 1.274 0.817 3.366 1.00 88.06 116 THR A C 1
ATOM 956 O O . THR A 1 116 ? 1.632 1.476 2.386 1.00 88.06 116 THR A O 1
ATOM 959 N N . SER A 1 117 ? 1.752 -0.407 3.602 1.00 87.69 117 SER A N 1
ATOM 960 C CA . SER A 1 117 ? 2.698 -1.064 2.694 1.00 87.69 117 SER A CA 1
ATOM 961 C C . SER A 1 117 ? 2.051 -1.375 1.342 1.00 87.69 117 SER A C 1
ATOM 963 O O . SER A 1 117 ? 2.628 -1.041 0.305 1.00 87.69 117 SER A O 1
ATOM 965 N N . LEU A 1 118 ? 0.818 -1.896 1.336 1.00 86.44 118 LEU A N 1
ATOM 966 C CA . LEU A 1 118 ? 0.046 -2.143 0.114 1.00 86.44 118 LEU A CA 1
ATOM 967 C C . LEU A 1 118 ? -0.206 -0.851 -0.673 1.00 86.44 118 LEU A C 1
ATOM 969 O O . LEU A 1 118 ? -0.022 -0.824 -1.890 1.00 86.44 118 LEU A O 1
ATOM 973 N N . TRP A 1 119 ? -0.567 0.237 0.010 1.00 86.69 119 TRP A N 1
ATOM 974 C CA . TRP A 1 119 ? -0.756 1.543 -0.621 1.00 86.69 119 TRP A CA 1
ATOM 975 C C . TRP A 1 119 ? 0.548 2.082 -1.217 1.00 86.69 119 TRP A C 1
ATOM 977 O O . TRP A 1 119 ? 0.560 2.581 -2.342 1.00 86.69 119 TRP A O 1
ATOM 987 N N . THR A 1 120 ? 1.660 1.941 -0.490 1.00 86.50 120 THR A N 1
ATOM 988 C CA . THR A 1 120 ? 2.982 2.393 -0.941 1.00 86.50 120 THR A CA 1
ATOM 989 C C . THR A 1 120 ? 3.393 1.644 -2.204 1.00 86.50 120 THR A C 1
ATOM 991 O O . THR A 1 120 ? 3.702 2.280 -3.212 1.00 86.50 120 THR A O 1
ATOM 994 N N . LEU A 1 121 ? 3.290 0.311 -2.198 1.00 84.50 121 LEU A N 1
ATOM 995 C CA . LEU A 1 121 ? 3.546 -0.533 -3.366 1.00 84.50 121 LEU A CA 1
ATOM 996 C C . LEU A 1 121 ? 2.650 -0.151 -4.547 1.00 84.50 121 LEU A C 1
ATOM 998 O O . LEU A 1 121 ? 3.151 0.043 -5.652 1.00 84.50 121 LEU A O 1
ATOM 1002 N N . TRP A 1 122 ? 1.350 0.039 -4.317 1.00 83.88 122 TRP A N 1
ATOM 1003 C CA . TRP A 1 122 ? 0.420 0.454 -5.367 1.00 83.88 122 TRP A CA 1
ATOM 1004 C C . TRP A 1 122 ? 0.798 1.815 -5.971 1.00 83.88 122 TRP A C 1
ATOM 1006 O O . TRP A 1 122 ? 0.846 1.955 -7.193 1.00 83.88 122 TRP A O 1
ATOM 1016 N N . SER A 1 123 ? 1.134 2.806 -5.138 1.00 83.12 123 SER A N 1
ATOM 1017 C CA . SER A 1 123 ? 1.515 4.150 -5.593 1.00 83.12 123 SER A CA 1
ATOM 1018 C C . SER A 1 123 ? 2.817 4.162 -6.404 1.00 83.12 123 SER A C 1
ATOM 1020 O O . SER A 1 123 ? 2.909 4.871 -7.406 1.00 83.12 123 SER A O 1
ATOM 1022 N N . LEU A 1 124 ? 3.791 3.334 -6.010 1.00 81.75 124 LEU A N 1
ATOM 1023 C CA . LEU A 1 124 ? 5.072 3.154 -6.695 1.00 81.75 124 LEU A CA 1
ATOM 1024 C C . LEU A 1 124 ? 4.915 2.424 -8.026 1.00 81.75 124 LEU A C 1
ATOM 1026 O O . LEU A 1 124 ? 5.624 2.743 -8.980 1.00 81.75 124 LEU A O 1
ATOM 1030 N N . LEU A 1 125 ? 4.015 1.441 -8.089 1.00 77.62 125 LEU A N 1
ATOM 1031 C CA . LEU A 1 125 ? 3.853 0.555 -9.240 1.00 77.62 125 LEU A CA 1
ATOM 1032 C C . LEU A 1 125 ? 2.848 1.070 -10.266 1.00 77.62 125 LEU A C 1
ATOM 1034 O O . LEU A 1 125 ? 2.894 0.612 -11.400 1.00 77.62 125 LEU A O 1
ATOM 1038 N N . ARG A 1 126 ? 1.993 2.037 -9.919 1.00 76.31 126 ARG A N 1
ATOM 1039 C CA . ARG A 1 126 ? 0.903 2.565 -10.755 1.00 76.31 126 ARG A CA 1
ATOM 1040 C C . ARG A 1 126 ? 1.317 2.827 -12.226 1.00 76.31 126 ARG A C 1
ATOM 1042 O O . ARG A 1 126 ? 2.064 3.777 -12.472 1.00 76.31 126 ARG A O 1
ATOM 1049 N N . PRO A 1 127 ? 0.828 2.041 -13.214 1.00 66.50 127 PRO A N 1
ATOM 1050 C CA . PRO A 1 127 ? 0.965 2.354 -14.637 1.00 66.50 127 PRO A CA 1
ATOM 1051 C C . PRO A 1 127 ? 0.262 3.669 -14.987 1.00 66.50 127 PRO A C 1
ATOM 1053 O O . PRO A 1 127 ? -0.698 4.053 -14.317 1.00 66.50 127 PRO A O 1
ATOM 1056 N N . ARG A 1 128 ? 0.726 4.365 -16.030 1.00 63.59 128 ARG A N 1
ATOM 1057 C CA . ARG A 1 128 ? 0.163 5.662 -16.442 1.00 63.59 128 ARG A CA 1
ATOM 1058 C C . ARG A 1 128 ? -1.083 5.546 -17.332 1.00 63.59 128 ARG A C 1
ATOM 1060 O O . ARG A 1 128 ? -1.821 6.519 -17.422 1.00 63.59 128 ARG A O 1
ATOM 1067 N N . ASP A 1 129 ? -1.330 4.373 -17.925 1.00 60.72 129 ASP A N 1
ATOM 1068 C CA . ASP A 1 129 ? -2.160 4.270 -19.137 1.00 60.72 129 ASP A CA 1
ATOM 1069 C C . ASP A 1 129 ? -3.352 3.286 -19.060 1.00 60.72 129 ASP A C 1
ATOM 1071 O O . ASP A 1 129 ? -4.063 3.132 -20.049 1.00 60.72 129 ASP A O 1
ATOM 1075 N N . THR A 1 130 ? -3.610 2.598 -17.936 1.00 59.31 130 THR A N 1
ATOM 1076 C CA . THR A 1 130 ? -4.622 1.511 -17.872 1.00 59.31 130 THR A CA 1
ATOM 1077 C C . THR A 1 130 ? -5.679 1.747 -16.793 1.00 59.31 130 THR A C 1
ATOM 1079 O O . THR A 1 130 ? -5.598 1.184 -15.706 1.00 59.31 130 THR A O 1
ATOM 1082 N N . ALA A 1 131 ? -6.677 2.574 -17.109 1.00 60.56 131 ALA A N 1
ATOM 1083 C CA . ALA A 1 131 ? -7.644 3.095 -16.142 1.00 60.56 131 ALA A CA 1
ATOM 1084 C C . ALA A 1 131 ? -8.567 2.041 -15.491 1.00 60.56 131 ALA A C 1
ATOM 1086 O O . ALA A 1 131 ? -8.848 2.162 -14.303 1.00 60.56 131 ALA A O 1
ATOM 1087 N N . GLU A 1 132 ? -9.014 1.015 -16.221 1.00 60.88 132 GLU A N 1
ATOM 1088 C CA . GLU A 1 132 ? -10.080 0.110 -15.748 1.00 60.88 132 GLU A CA 1
ATOM 1089 C C . GLU A 1 132 ? -9.611 -0.830 -14.620 1.00 60.88 132 GLU A C 1
ATOM 1091 O O . GLU A 1 132 ? -10.120 -0.737 -13.506 1.00 60.88 132 GLU A O 1
ATOM 1096 N N . ASP A 1 133 ? -8.559 -1.632 -14.831 1.00 63.31 133 ASP A N 1
ATOM 1097 C CA . ASP A 1 133 ? -8.027 -2.541 -13.791 1.00 63.31 133 ASP A CA 1
ATOM 1098 C C . ASP A 1 133 ? -7.435 -1.790 -12.574 1.00 63.31 133 ASP A C 1
ATOM 1100 O O . ASP A 1 133 ? -7.292 -2.340 -11.478 1.00 63.31 133 ASP A O 1
ATOM 1104 N N . GLN A 1 134 ? -7.047 -0.521 -12.753 1.00 68.06 134 GLN A N 1
ATOM 1105 C CA . GLN A 1 134 ? -6.502 0.315 -11.679 1.00 68.06 134 GLN A CA 1
ATOM 1106 C C . GLN A 1 134 ? -7.587 0.882 -10.767 1.00 68.06 134 GLN A C 1
ATOM 1108 O O . GLN A 1 134 ? -7.317 1.096 -9.580 1.00 68.06 134 GLN A O 1
ATOM 1113 N N . GLN A 1 135 ? -8.778 1.136 -11.310 1.00 75.38 135 GLN A N 1
ATOM 1114 C CA . GLN A 1 135 ? -9.861 1.766 -10.571 1.00 75.38 135 GLN A CA 1
ATOM 1115 C C . GLN A 1 135 ? -10.404 0.837 -9.484 1.00 75.38 135 GLN A C 1
ATOM 1117 O O . GLN A 1 135 ? -10.536 1.275 -8.343 1.00 75.38 135 GLN A O 1
ATOM 1122 N N . ASP A 1 136 ? -10.568 -0.452 -9.782 1.00 79.12 136 ASP A N 1
ATOM 1123 C CA . ASP A 1 136 ? -11.041 -1.452 -8.819 1.00 79.12 136 ASP A CA 1
ATOM 1124 C C . ASP A 1 136 ? -10.099 -1.592 -7.613 1.00 79.12 136 ASP A C 1
ATOM 1126 O O . ASP A 1 136 ? -10.525 -1.591 -6.456 1.00 79.12 136 ASP A O 1
ATOM 1130 N N . VAL A 1 137 ? -8.786 -1.681 -7.858 1.00 79.75 137 VAL A N 1
ATOM 1131 C CA . VAL A 1 137 ? -7.782 -1.788 -6.785 1.00 79.75 137 VAL A CA 1
ATOM 1132 C C . VAL A 1 137 ? -7.714 -0.495 -5.973 1.00 79.75 137 VAL A C 1
ATOM 1134 O O . VAL A 1 137 ? -7.613 -0.538 -4.745 1.00 79.75 137 VAL A O 1
ATOM 1137 N N . GLN A 1 138 ? -7.793 0.660 -6.637 1.00 82.06 138 GLN A N 1
ATOM 1138 C CA . GLN A 1 138 ? -7.813 1.960 -5.974 1.00 82.06 138 GLN A CA 1
ATOM 1139 C C . GLN A 1 138 ? -9.050 2.120 -5.085 1.00 82.06 138 GLN A C 1
ATOM 1141 O O . GLN A 1 138 ? -8.931 2.588 -3.951 1.00 82.06 138 GLN A O 1
ATOM 1146 N N . GLU A 1 139 ? -10.220 1.717 -5.576 1.00 84.19 139 GLU A N 1
ATOM 1147 C CA . GLU A 1 139 ? -11.473 1.750 -4.831 1.00 84.1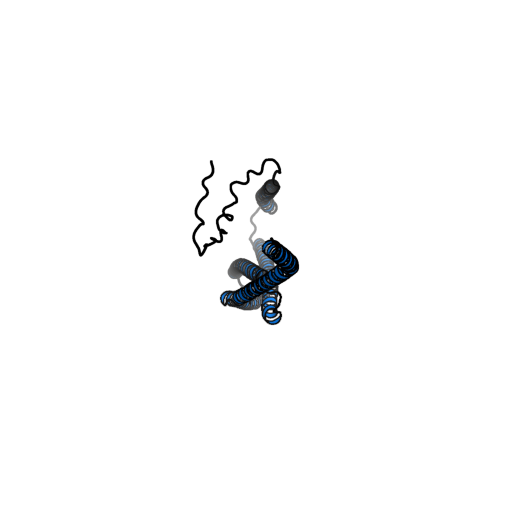9 139 GLU A CA 1
ATOM 1148 C C . GLU A 1 139 ? -11.409 0.814 -3.624 1.00 84.19 139 GLU A C 1
ATOM 1150 O O . GLU A 1 139 ? -11.641 1.257 -2.499 1.00 84.19 139 GLU A O 1
ATOM 1155 N N . LYS A 1 140 ? -10.970 -0.438 -3.810 1.00 85.69 140 LYS A N 1
ATOM 1156 C CA . LYS A 1 140 ? -10.759 -1.386 -2.705 1.00 85.69 140 LYS A CA 1
ATOM 1157 C C . LYS A 1 140 ? -9.804 -0.830 -1.647 1.00 85.69 140 LYS A C 1
ATOM 1159 O O . LYS A 1 140 ? -10.123 -0.859 -0.457 1.00 85.69 140 LYS A O 1
ATOM 1164 N N . LEU A 1 141 ? -8.654 -0.278 -2.044 1.00 87.38 141 LEU A N 1
ATOM 1165 C CA . LEU A 1 141 ? -7.694 0.334 -1.116 1.00 87.38 141 LEU A CA 1
ATOM 1166 C C . LEU A 1 141 ? -8.292 1.540 -0.381 1.00 87.38 141 LEU A C 1
ATOM 1168 O O . LEU A 1 141 ? -8.022 1.726 0.811 1.00 87.38 141 LEU A O 1
ATOM 1172 N N . HIS A 1 142 ? -9.107 2.343 -1.065 1.00 87.31 142 HIS A N 1
ATOM 1173 C CA . HIS A 1 142 ? -9.791 3.489 -0.476 1.00 87.31 142 HIS A CA 1
ATOM 1174 C C . HIS A 1 142 ? -10.843 3.058 0.554 1.00 87.31 142 HIS A C 1
ATOM 1176 O O . HIS A 1 142 ? -10.826 3.544 1.687 1.00 87.31 142 HIS A O 1
ATOM 1182 N N . VAL A 1 143 ? -11.703 2.099 0.198 1.00 90.62 143 VAL A N 1
ATOM 1183 C CA . VAL A 1 143 ? -12.704 1.500 1.094 1.00 90.62 143 VAL A CA 1
ATOM 1184 C C . VAL A 1 143 ? -12.026 0.931 2.335 1.00 90.62 143 VAL A C 1
ATOM 1186 O O . VAL A 1 143 ? -12.415 1.260 3.453 1.00 90.62 143 VAL A O 1
ATOM 1189 N N . THR A 1 144 ? -10.954 0.164 2.148 1.00 87.31 144 THR A N 1
ATOM 1190 C CA . THR A 1 144 ? -10.165 -0.428 3.236 1.00 87.31 144 THR A CA 1
ATOM 1191 C C . THR A 1 144 ? -9.597 0.645 4.171 1.00 87.31 144 THR A C 1
ATOM 1193 O O . THR A 1 144 ? -9.711 0.534 5.391 1.00 87.31 144 THR A O 1
ATOM 1196 N N . SER A 1 145 ? -9.055 1.737 3.616 1.00 89.56 145 SER A N 1
ATOM 1197 C CA . SER A 1 145 ? -8.544 2.867 4.405 1.00 89.56 145 SER A CA 1
ATOM 1198 C C . SER A 1 145 ? -9.639 3.519 5.249 1.00 89.56 145 SER A C 1
ATOM 1200 O O . SER A 1 145 ? -9.438 3.801 6.433 1.00 89.56 145 SER A O 1
ATOM 1202 N N . ASN A 1 146 ? -10.808 3.759 4.654 1.00 86.81 146 ASN A N 1
ATOM 1203 C CA . ASN A 1 146 ? -11.935 4.372 5.349 1.00 86.81 146 ASN A CA 1
ATOM 1204 C C . ASN A 1 146 ? -12.481 3.451 6.440 1.00 86.81 146 ASN A C 1
ATOM 1206 O O . ASN A 1 146 ? -12.735 3.912 7.553 1.00 86.81 146 ASN A O 1
ATOM 1210 N N . LYS A 1 147 ? -12.585 2.153 6.152 1.00 88.94 147 LYS A N 1
ATOM 1211 C CA . LYS A 1 147 ? -13.070 1.147 7.093 1.00 88.94 147 LYS A CA 1
ATOM 1212 C C . LYS A 1 147 ? -12.150 0.992 8.298 1.00 88.94 147 LYS A C 1
ATOM 1214 O O . LYS A 1 147 ? -12.626 1.044 9.427 1.00 88.94 147 LYS A O 1
ATOM 1219 N N . LEU A 1 148 ? -10.836 0.908 8.075 1.00 88.81 148 LEU A N 1
ATOM 1220 C CA . LEU A 1 148 ? -9.836 0.887 9.148 1.00 88.81 148 LEU A CA 1
ATOM 1221 C C . LEU A 1 148 ? -9.954 2.123 10.046 1.00 88.81 148 LEU A C 1
ATOM 1223 O O . LEU A 1 148 ? -9.963 2.006 11.268 1.00 88.81 148 LEU A O 1
ATOM 1227 N N . LYS A 1 149 ? -10.106 3.317 9.455 1.00 88.62 149 LYS A N 1
ATOM 1228 C CA . LYS A 1 149 ? -10.302 4.560 10.221 1.00 88.62 149 LYS A CA 1
ATOM 1229 C C . LYS A 1 149 ? -11.595 4.542 11.035 1.00 88.62 149 LYS A C 1
ATOM 1231 O O . LYS A 1 149 ? -11.595 5.025 12.164 1.00 88.62 149 LYS A O 1
ATOM 1236 N N . GLN A 1 150 ? -12.686 4.033 10.466 1.00 88.75 150 GLN A N 1
ATOM 1237 C CA . GLN A 1 150 ? -13.974 3.924 11.153 1.00 88.75 150 GLN A CA 1
ATOM 1238 C C . GLN A 1 150 ? -13.905 2.941 12.325 1.00 88.75 150 GLN A C 1
ATOM 1240 O O . GLN A 1 150 ? -14.290 3.308 13.432 1.00 88.75 150 GLN A O 1
ATOM 1245 N N . LEU A 1 151 ? -13.364 1.739 12.109 1.00 87.56 151 LEU A N 1
ATOM 1246 C CA . LEU A 1 151 ? -13.218 0.724 13.156 1.00 87.56 151 LEU A CA 1
ATOM 1247 C C . LEU A 1 151 ? -12.300 1.197 14.277 1.00 87.56 151 LEU A C 1
ATOM 1249 O O . LEU A 1 151 ? -12.650 1.052 15.441 1.00 87.56 151 LEU A O 1
ATOM 1253 N N . ARG A 1 152 ? -11.179 1.844 13.944 1.00 88.25 152 ARG A N 1
ATOM 1254 C CA . ARG A 1 152 ? -10.277 2.402 14.954 1.00 88.25 152 ARG A CA 1
ATOM 1255 C C . ARG A 1 152 ? -10.979 3.436 15.834 1.00 88.25 152 ARG A C 1
ATOM 1257 O O . ARG A 1 152 ? -10.901 3.338 17.050 1.00 88.25 152 ARG A O 1
ATOM 1264 N N . LYS A 1 153 ? -11.732 4.367 15.234 1.00 88.69 153 LYS A N 1
ATOM 1265 C CA . LYS A 1 153 ? -12.536 5.342 15.991 1.00 88.69 153 LYS A CA 1
ATOM 1266 C C . LYS A 1 153 ? -13.589 4.672 16.873 1.00 88.69 153 LYS A C 1
ATOM 1268 O O . LYS A 1 153 ? -13.822 5.133 17.983 1.00 88.69 153 LYS A O 1
ATOM 1273 N N . ARG A 1 154 ? -14.233 3.609 16.380 1.00 86.25 154 ARG A N 1
ATOM 1274 C CA . ARG A 1 154 ? -15.245 2.866 17.140 1.00 86.25 154 ARG A CA 1
ATOM 1275 C C . ARG A 1 154 ? -14.626 2.165 18.348 1.00 86.25 154 ARG A C 1
ATOM 1277 O O . ARG A 1 154 ? -15.116 2.359 19.448 1.00 86.25 154 ARG A O 1
ATOM 1284 N N . VAL A 1 155 ? -13.518 1.448 18.160 1.00 86.38 155 VAL A N 1
ATOM 1285 C CA . VAL A 1 155 ? -12.790 0.773 19.249 1.00 86.38 155 VAL A CA 1
ATOM 1286 C C . VAL A 1 155 ? -12.254 1.779 20.272 1.00 86.38 155 VAL A C 1
ATOM 1288 O O . VAL A 1 155 ? -12.403 1.558 21.469 1.00 86.38 155 VAL A O 1
ATOM 1291 N N . GLU A 1 156 ? -11.704 2.916 19.827 1.00 87.75 156 GLU A N 1
ATOM 1292 C CA . GLU A 1 156 ? -11.278 4.013 20.715 1.00 87.75 156 GLU A CA 1
ATOM 1293 C C . GLU A 1 156 ? -12.451 4.547 21.558 1.00 87.75 156 GLU A C 1
ATOM 1295 O O . GLU A 1 156 ? -12.310 4.780 22.759 1.00 87.75 156 GLU A O 1
ATOM 1300 N N . GLN A 1 157 ? -13.623 4.716 20.941 1.00 86.12 157 GLN A N 1
ATOM 1301 C CA . GLN A 1 157 ? -14.831 5.163 21.629 1.00 86.12 157 GLN A CA 1
ATOM 1302 C C . GLN A 1 157 ? -15.357 4.110 22.616 1.00 86.12 157 GLN A C 1
ATOM 1304 O O . GLN A 1 157 ? -15.743 4.461 23.731 1.00 86.12 157 GLN A O 1
ATOM 1309 N N . ASP A 1 158 ? -15.365 2.835 22.232 1.00 82.94 158 ASP A N 1
ATOM 1310 C CA . ASP A 1 158 ? -15.845 1.737 23.071 1.00 82.94 158 ASP A CA 1
ATOM 1311 C C . ASP A 1 158 ? -14.935 1.542 24.295 1.00 82.94 158 ASP A C 1
ATOM 1313 O O . ASP A 1 158 ? -15.436 1.440 25.416 1.00 82.94 158 ASP A O 1
ATOM 1317 N N . HIS A 1 159 ? -13.611 1.619 24.116 1.00 84.81 159 HIS A N 1
ATOM 1318 C CA . HIS A 1 159 ? -12.651 1.601 25.222 1.00 84.81 159 HIS A CA 1
ATOM 1319 C C . HIS A 1 159 ? -12.856 2.791 26.172 1.00 84.81 159 HIS A C 1
ATOM 1321 O O . HIS A 1 159 ? -12.932 2.603 27.386 1.00 84.81 159 HIS A O 1
ATOM 1327 N N . HIS A 1 160 ? -13.054 4.006 25.642 1.00 86.00 160 HIS A N 1
ATOM 1328 C CA . HIS A 1 160 ? -13.337 5.181 26.474 1.00 86.00 160 HIS A CA 1
ATOM 1329 C C . HIS A 1 160 ? -14.626 5.023 27.300 1.00 86.00 160 HIS A C 1
ATOM 1331 O O . HIS A 1 160 ? -14.635 5.307 28.499 1.00 86.00 160 HIS A O 1
ATOM 1337 N N . ASN A 1 161 ? -15.702 4.519 26.685 1.00 83.94 161 ASN A N 1
ATOM 1338 C CA . ASN A 1 161 ? -16.973 4.272 27.370 1.00 83.94 161 ASN A CA 1
ATOM 1339 C C . ASN A 1 161 ? -16.833 3.226 28.488 1.00 83.94 161 ASN A C 1
ATOM 1341 O O . ASN A 1 161 ? -17.424 3.378 29.558 1.00 83.94 161 ASN A O 1
ATOM 1345 N N . LEU A 1 162 ? -16.065 2.158 28.258 1.00 81.06 162 LEU A N 1
ATOM 1346 C CA . LEU A 1 162 ? -15.837 1.112 29.258 1.00 81.06 162 LEU A CA 1
ATOM 1347 C C . LEU A 1 162 ? -14.986 1.602 30.417 1.00 81.06 162 LEU A C 1
ATOM 1349 O O . LEU A 1 162 ? -15.331 1.343 31.569 1.00 81.06 162 LEU A O 1
ATOM 1353 N N . GLN A 1 163 ? -13.931 2.358 30.123 1.00 83.50 163 GLN A N 1
ATOM 1354 C CA . GLN A 1 163 ? -13.086 2.951 31.147 1.00 83.50 163 GLN A CA 1
ATOM 1355 C C . GLN A 1 163 ? -13.900 3.888 32.053 1.00 83.50 163 GLN A C 1
ATOM 1357 O O . GLN A 1 163 ? -13.822 3.788 33.276 1.00 83.50 163 GLN A O 1
ATOM 1362 N N . GLN A 1 164 ? -14.777 4.713 31.471 1.00 82.06 164 GLN A N 1
ATOM 1363 C CA . GLN A 1 164 ? -15.679 5.578 32.235 1.00 82.06 164 GLN A CA 1
ATOM 1364 C C . GLN A 1 164 ? -16.656 4.778 33.121 1.00 82.06 164 GLN A C 1
ATOM 1366 O O . GLN A 1 164 ? -16.937 5.176 34.255 1.00 82.06 164 GLN A O 1
ATOM 1371 N N . ARG A 1 165 ? -17.168 3.637 32.637 1.00 78.62 165 ARG A N 1
ATOM 1372 C CA . ARG A 1 165 ? -18.046 2.756 33.428 1.00 78.62 165 ARG A CA 1
ATOM 1373 C C . ARG A 1 165 ? -17.303 2.115 34.600 1.00 78.62 165 ARG A C 1
ATOM 1375 O O . ARG A 1 165 ? -17.818 2.166 35.716 1.00 78.62 165 ARG A O 1
ATOM 1382 N N . LEU A 1 166 ? -16.094 1.602 34.377 1.00 79.50 166 LEU A N 1
ATOM 1383 C CA . LEU A 1 166 ? -15.249 1.027 35.429 1.00 79.50 166 LEU A CA 1
ATOM 1384 C C . LEU A 1 166 ? -14.920 2.052 36.528 1.00 79.50 166 LEU A C 1
ATOM 1386 O O . LEU A 1 166 ? -15.008 1.742 37.716 1.00 79.50 166 LEU A O 1
ATOM 1390 N N . GLU A 1 167 ? -14.611 3.296 36.153 1.00 80.31 167 GLU A N 1
ATOM 1391 C CA . GLU A 1 167 ? -14.361 4.385 37.108 1.00 80.31 167 GLU A CA 1
ATOM 1392 C C . GLU A 1 167 ? -15.615 4.734 37.930 1.00 80.31 167 GLU A C 1
ATOM 1394 O O . GLU A 1 167 ? -15.528 4.960 39.141 1.00 80.31 167 GLU A O 1
ATOM 1399 N N . SER A 1 168 ? -16.796 4.722 37.303 1.00 76.00 168 SER A N 1
ATOM 1400 C CA . SER A 1 168 ? -18.067 4.965 37.997 1.00 76.00 168 SER A CA 1
ATOM 1401 C C . SER A 1 168 ? -18.448 3.841 38.973 1.00 76.00 168 SER A C 1
ATOM 1403 O O . SER A 1 168 ? -18.963 4.108 40.059 1.00 76.00 168 SER A O 1
ATOM 1405 N N . GLU A 1 169 ? -18.144 2.586 38.642 1.00 69.88 169 GLU A N 1
ATOM 1406 C CA . GLU A 1 169 ? -18.422 1.421 39.490 1.00 69.88 169 GLU A CA 1
ATOM 1407 C C . GLU A 1 169 ? -17.466 1.358 40.700 1.00 69.88 169 GLU A C 1
ATOM 1409 O O . GLU A 1 169 ? -17.881 1.072 41.830 1.00 69.88 169 GLU A O 1
ATOM 1414 N N . ALA A 1 170 ? -16.208 1.771 40.514 1.00 69.44 170 ALA A N 1
ATOM 1415 C CA . ALA A 1 170 ? -15.248 1.965 41.603 1.00 69.44 170 ALA A CA 1
ATOM 1416 C C . ALA A 1 170 ? -15.660 3.101 42.570 1.00 69.44 170 ALA A C 1
ATOM 1418 O O . ALA A 1 170 ? -15.489 2.987 43.789 1.00 69.44 170 ALA A O 1
ATOM 1419 N N . ALA A 1 171 ? -16.254 4.183 42.058 1.00 72.00 171 ALA A N 1
ATOM 1420 C CA . ALA A 1 171 ? -16.777 5.275 42.884 1.00 72.00 171 ALA A CA 1
ATOM 1421 C C . ALA A 1 171 ? -18.045 4.882 43.674 1.00 72.00 171 ALA A C 1
ATOM 1423 O O . ALA A 1 171 ? -18.257 5.355 44.789 1.00 72.00 171 ALA A O 1
ATOM 1424 N N . ASN A 1 172 ? -18.874 3.985 43.133 1.00 65.62 172 ASN A N 1
ATOM 1425 C CA . ASN A 1 172 ? -20.095 3.521 43.801 1.00 65.62 172 ASN A CA 1
ATOM 1426 C C . ASN A 1 172 ? -19.811 2.481 44.895 1.00 65.62 172 ASN A C 1
ATOM 1428 O O . ASN A 1 172 ? -20.422 2.527 45.961 1.00 65.62 172 ASN A O 1
ATOM 1432 N N . SER A 1 173 ? -18.848 1.580 44.677 1.00 60.75 173 SER A N 1
ATOM 1433 C CA . SER A 1 173 ? -18.449 0.579 45.682 1.00 60.75 173 SER A CA 1
ATOM 1434 C C . SER A 1 173 ? -17.797 1.196 46.928 1.00 60.75 173 SER A C 1
ATOM 1436 O O . SER A 1 173 ? -17.900 0.638 48.020 1.00 60.75 173 SER A O 1
ATOM 1438 N N . SER A 1 174 ? -17.204 2.386 46.804 1.00 57.94 174 SER A N 1
ATOM 1439 C CA . SER A 1 174 ? -16.616 3.139 47.920 1.00 57.94 174 SER A CA 1
ATOM 1440 C C . SER A 1 174 ? -17.639 3.900 48.784 1.00 57.94 174 SER A C 1
ATOM 1442 O O . SER A 1 174 ? -17.280 4.381 49.859 1.00 57.94 174 SER A O 1
ATOM 1444 N N . LEU A 1 175 ? -18.918 3.956 48.382 1.00 55.94 175 LEU A N 1
ATOM 1445 C CA . LEU A 1 175 ? -20.019 4.546 49.164 1.00 55.94 175 LEU A CA 1
ATOM 1446 C C . LEU A 1 175 ? -20.798 3.518 50.012 1.00 55.94 175 LEU A C 1
ATOM 1448 O O . LEU A 1 175 ? -21.586 3.907 50.873 1.00 55.94 175 LEU A O 1
ATOM 1452 N N . THR A 1 176 ? -20.548 2.217 49.834 1.00 45.78 176 THR A N 1
ATOM 1453 C CA . THR A 1 176 ? -21.149 1.122 50.619 1.00 45.78 176 THR A CA 1
ATOM 1454 C C . THR A 1 176 ? -20.080 0.341 51.386 1.00 45.78 176 THR A C 1
ATOM 1456 O O . THR A 1 176 ? -19.741 -0.787 51.045 1.00 45.78 176 THR A O 1
ATOM 1459 N N . GLY A 1 177 ? -19.552 0.942 52.453 1.00 39.78 177 GLY A N 1
ATOM 1460 C CA . GLY A 1 177 ? -18.720 0.272 53.458 1.00 39.78 177 GLY A CA 1
ATOM 1461 C C . GLY A 1 177 ? -19.027 0.830 54.856 1.00 39.78 177 GLY A C 1
ATOM 1462 O O . GLY A 1 177 ? -19.203 2.046 54.973 1.00 39.78 177 GLY A O 1
ATOM 1463 N N . PRO A 1 178 ? -19.136 0.005 55.922 1.00 41.78 178 PRO A N 1
ATOM 1464 C CA . PRO A 1 178 ? -19.463 0.495 57.259 1.00 41.78 178 PRO A CA 1
ATOM 1465 C C . PRO A 1 178 ? -18.357 1.417 57.773 1.00 41.78 178 PRO A C 1
ATOM 1467 O O . PRO A 1 178 ? -17.173 1.118 57.628 1.00 41.78 178 PRO A O 1
ATOM 1470 N N . CYS A 1 179 ? -18.759 2.528 58.389 1.00 40.44 179 CYS A N 1
ATOM 1471 C CA . CYS A 1 179 ? -17.884 3.530 58.977 1.00 40.44 179 CYS A CA 1
ATOM 1472 C C . CYS A 1 179 ? -16.696 2.924 59.743 1.00 40.44 179 CYS A C 1
ATOM 1474 O O . CYS A 1 179 ? -16.868 2.334 60.807 1.00 40.44 179 CYS A O 1
ATOM 1476 N N . SER A 1 180 ? -15.481 3.199 59.271 1.00 35.94 180 SER A N 1
ATOM 1477 C CA . SER A 1 180 ? -14.334 3.402 60.150 1.00 35.94 180 SER A CA 1
ATOM 1478 C C . SER A 1 180 ? -13.401 4.442 59.539 1.00 35.94 180 SER A C 1
ATOM 1480 O O . SER A 1 180 ? -12.798 4.237 58.493 1.00 35.94 180 SER A O 1
ATOM 1482 N N . ALA A 1 181 ? -13.393 5.595 60.201 1.00 43.38 181 ALA A N 1
ATOM 1483 C CA . ALA A 1 181 ? -12.325 6.574 60.321 1.00 43.38 181 ALA A CA 1
ATOM 1484 C C . ALA A 1 181 ? -11.255 6.683 59.205 1.00 43.38 181 ALA A C 1
ATOM 1486 O O . ALA A 1 181 ? -10.342 5.870 59.112 1.00 43.38 181 ALA A O 1
ATOM 1487 N N . ARG A 1 182 ? -11.233 7.899 58.631 1.00 43.22 182 ARG A N 1
ATOM 1488 C CA . ARG A 1 182 ? -10.050 8.769 58.442 1.00 43.22 182 ARG A CA 1
ATOM 1489 C C . ARG A 1 182 ? -9.441 8.823 57.027 1.00 43.22 182 ARG A C 1
ATOM 1491 O O . ARG A 1 182 ? -9.112 7.821 56.419 1.00 43.22 182 ARG A O 1
ATOM 1498 N N . GLU A 1 183 ? -9.234 10.079 56.606 1.00 35.50 183 GLU A N 1
ATOM 1499 C CA . GLU A 1 183 ? -8.382 10.579 55.508 1.00 35.50 183 GLU A CA 1
ATOM 1500 C C . GLU A 1 183 ? -8.962 10.711 54.087 1.00 35.50 183 GLU A C 1
ATOM 1502 O O . GLU A 1 183 ? -8.508 10.129 53.108 1.00 35.50 183 GLU A O 1
ATOM 1507 N N . THR A 1 184 ? -9.848 11.698 53.933 1.00 40.25 184 THR A N 1
ATOM 1508 C CA . THR A 1 184 ? -9.966 12.483 52.695 1.00 40.25 184 THR A CA 1
ATOM 1509 C C . THR A 1 184 ? -8.704 13.327 52.476 1.00 40.25 184 THR A C 1
ATOM 1511 O O . THR A 1 184 ? -8.644 14.476 52.913 1.00 40.25 184 THR A O 1
ATOM 1514 N N . ARG A 1 185 ? -7.679 12.775 51.821 1.00 43.03 185 ARG A N 1
ATOM 1515 C CA . ARG A 1 185 ? -6.584 13.521 51.161 1.00 43.03 185 ARG A CA 1
ATOM 1516 C C . ARG A 1 185 ? -5.809 12.552 50.268 1.00 43.03 185 ARG A C 1
ATOM 1518 O O . ARG A 1 185 ? -4.922 11.857 50.744 1.00 43.03 185 ARG A O 1
ATOM 1525 N N . GLY A 1 186 ? -6.120 12.488 48.972 1.00 45.72 186 GLY A N 1
ATOM 1526 C CA . GLY A 1 186 ? -5.394 11.533 48.129 1.00 45.72 186 GLY A CA 1
ATOM 1527 C C . GLY A 1 186 ? -5.559 11.587 46.619 1.00 45.72 186 GLY A C 1
ATOM 1528 O O . GLY A 1 186 ? -4.752 10.968 45.942 1.00 45.72 186 GLY A O 1
ATOM 1529 N N . THR A 1 187 ? -6.498 12.332 46.038 1.00 46.22 187 THR A N 1
ATOM 1530 C CA . THR A 1 187 ? -6.645 12.344 44.566 1.00 46.22 187 THR A CA 1
ATOM 1531 C C . THR A 1 187 ? -5.624 13.244 43.856 1.00 46.22 187 THR A C 1
ATOM 1533 O O . THR A 1 187 ? -5.335 13.042 42.683 1.00 46.22 187 THR A O 1
ATOM 1536 N N . SER A 1 188 ? -4.971 14.169 44.574 1.00 54.12 188 SER A N 1
ATOM 1537 C CA . SER A 1 188 ? -3.916 15.045 44.027 1.00 54.12 188 SER A CA 1
ATOM 1538 C C . SER A 1 188 ? -2.521 14.382 43.958 1.00 54.12 188 SER A C 1
ATOM 1540 O O . SER A 1 188 ? -1.653 14.833 43.215 1.00 54.12 188 SER A O 1
ATOM 1542 N N . SER A 1 189 ? -2.290 13.274 44.675 1.00 56.72 189 SER A N 1
ATOM 1543 C CA . SER A 1 189 ? -0.962 12.633 44.778 1.00 56.72 189 SER A CA 1
ATOM 1544 C C . SER A 1 189 ? -0.592 11.773 43.559 1.00 56.72 189 SER A C 1
ATOM 1546 O O . SER A 1 189 ? 0.590 11.654 43.236 1.00 56.72 189 SER A O 1
ATOM 1548 N N . PHE A 1 190 ? -1.565 11.181 42.862 1.00 58.16 190 PHE A N 1
ATOM 1549 C CA . PHE A 1 190 ? -1.295 10.250 41.757 1.00 58.16 190 PHE A CA 1
ATOM 1550 C C . PHE A 1 190 ? -0.913 10.974 40.462 1.00 58.16 190 PHE A C 1
ATOM 1552 O O . PHE A 1 190 ? 0.101 10.643 39.847 1.00 58.16 190 PHE A O 1
ATOM 1559 N N . PHE A 1 191 ? -1.640 12.038 40.111 1.00 57.53 191 PHE A N 1
ATOM 1560 C CA . PHE A 1 191 ? -1.348 12.844 38.923 1.00 57.53 191 PHE A CA 1
ATOM 1561 C C . PHE A 1 191 ? -0.010 13.580 39.034 1.00 57.53 191 PHE A C 1
ATOM 1563 O O . PHE A 1 191 ? 0.742 13.618 38.066 1.00 57.53 191 PHE A O 1
ATOM 1570 N N . CYS A 1 192 ? 0.361 14.074 40.221 1.00 59.75 192 CYS A N 1
ATOM 1571 C CA . CYS A 1 192 ? 1.673 14.691 40.435 1.00 59.75 192 CYS A CA 1
ATOM 1572 C C . CYS A 1 192 ? 2.836 13.686 40.365 1.00 59.75 192 CYS A C 1
ATOM 1574 O O . CYS A 1 192 ? 3.943 14.073 39.993 1.00 59.75 192 CYS A O 1
ATOM 1576 N N . ARG A 1 193 ? 2.611 12.405 40.701 1.00 63.84 193 ARG A N 1
ATOM 1577 C CA . ARG A 1 193 ? 3.630 11.347 40.563 1.00 63.84 193 ARG A CA 1
ATOM 1578 C C . ARG A 1 193 ? 3.798 10.905 39.112 1.00 63.84 193 ARG A C 1
ATOM 1580 O O . ARG A 1 193 ? 4.933 10.753 38.674 1.00 63.84 193 ARG A O 1
ATOM 1587 N N . LEU A 1 194 ? 2.704 10.780 38.362 1.00 61.66 194 LEU A N 1
ATOM 1588 C CA . LEU A 1 194 ? 2.742 10.446 36.936 1.00 61.66 194 LEU A CA 1
ATOM 1589 C C . LEU A 1 194 ? 3.332 11.595 36.101 1.00 61.66 194 LEU A C 1
ATOM 1591 O O . LEU A 1 194 ? 4.225 11.356 35.291 1.00 61.66 194 LEU A O 1
ATOM 1595 N N . LEU A 1 195 ? 2.956 12.854 36.375 1.00 61.78 195 LEU A N 1
ATOM 1596 C CA . LEU A 1 195 ? 3.581 14.017 35.729 1.00 61.78 195 LEU A CA 1
ATOM 1597 C C . LEU A 1 195 ? 5.081 14.115 36.034 1.00 61.78 195 LEU A C 1
ATOM 1599 O O . LEU A 1 195 ? 5.841 14.500 35.153 1.00 61.78 195 LEU A O 1
ATOM 1603 N N . ARG A 1 196 ? 5.534 13.735 37.239 1.00 68.50 196 ARG A N 1
ATOM 1604 C CA . ARG A 1 196 ? 6.962 13.779 37.608 1.00 68.50 196 ARG A CA 1
ATOM 1605 C C . ARG A 1 196 ? 7.847 12.821 36.815 1.00 68.50 196 ARG A C 1
ATOM 1607 O O . ARG A 1 196 ? 9.049 13.052 36.778 1.00 68.50 196 ARG A O 1
ATOM 1614 N N . VAL A 1 197 ? 7.283 11.779 36.204 1.00 61.78 197 VAL A N 1
ATOM 1615 C CA . VAL A 1 197 ? 8.034 10.786 35.414 1.00 61.78 197 VAL A CA 1
ATOM 1616 C C . VAL A 1 197 ? 7.822 10.991 33.913 1.00 61.78 197 VAL A C 1
ATOM 1618 O O . VAL A 1 197 ? 8.762 10.842 33.137 1.00 61.78 197 VAL A O 1
ATOM 1621 N N . VAL A 1 198 ? 6.623 11.407 33.499 1.00 72.50 198 VAL A N 1
ATOM 1622 C CA . VAL A 1 198 ? 6.293 11.608 32.080 1.00 72.50 198 VAL A CA 1
ATOM 1623 C C . VAL A 1 198 ? 6.871 12.919 31.528 1.00 72.50 198 VAL A C 1
ATOM 1625 O O . VAL A 1 198 ? 7.409 12.908 30.420 1.00 72.50 198 VAL A O 1
ATOM 1628 N N . LEU A 1 199 ? 6.868 14.020 32.300 1.00 72.38 199 LEU A N 1
ATOM 1629 C CA . LEU A 1 199 ? 7.490 15.280 31.858 1.00 72.38 199 LEU A CA 1
ATOM 1630 C C . LEU A 1 199 ? 8.989 15.155 31.535 1.00 72.38 199 LEU A C 1
ATOM 1632 O O . LEU A 1 199 ? 9.381 15.631 30.469 1.00 72.38 199 LEU A O 1
ATOM 1636 N N . PRO A 1 200 ? 9.850 14.562 32.392 1.00 79.31 200 PRO A N 1
ATOM 1637 C CA . PRO A 1 200 ? 11.279 14.492 32.087 1.00 79.31 200 PRO A CA 1
ATOM 1638 C C . PRO A 1 200 ? 11.568 13.605 30.872 1.00 79.31 200 PRO A C 1
ATOM 1640 O O . PRO A 1 200 ? 12.481 13.911 30.111 1.00 79.31 200 PRO A O 1
ATOM 1643 N N . LEU A 1 201 ? 10.765 12.561 30.639 1.00 82.50 201 LEU A N 1
ATOM 1644 C CA . LEU A 1 201 ? 10.880 11.696 29.462 1.00 82.50 201 LEU A CA 1
ATOM 1645 C C . LEU A 1 201 ? 10.473 12.416 28.168 1.00 82.50 201 LEU A C 1
ATOM 1647 O O . LEU A 1 201 ? 11.185 12.321 27.170 1.00 82.50 201 LEU A O 1
ATOM 1651 N N . GLN A 1 202 ? 9.378 13.186 28.187 1.00 84.50 202 GLN A N 1
ATOM 1652 C CA . GLN A 1 202 ? 8.975 14.016 27.045 1.00 84.50 202 GLN A CA 1
ATOM 1653 C C . GLN A 1 202 ? 10.002 15.118 26.743 1.00 84.50 202 GLN A C 1
ATOM 1655 O O . GLN A 1 202 ? 10.294 15.368 25.574 1.00 84.50 202 GLN A O 1
ATOM 1660 N N . LEU A 1 203 ? 10.593 15.740 27.770 1.00 84.50 203 LEU A N 1
ATOM 1661 C CA . LEU A 1 203 ? 11.635 1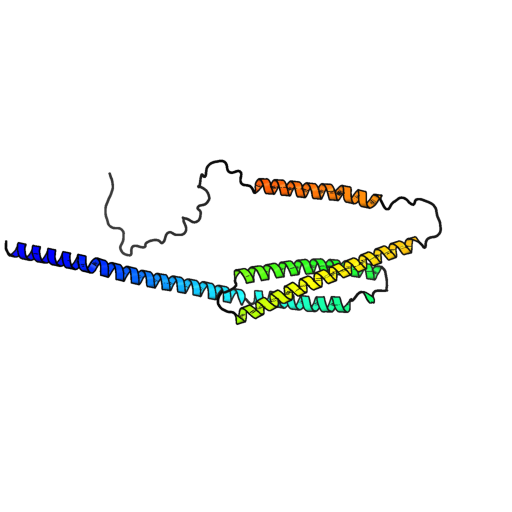6.756 27.595 1.00 84.50 203 LEU A CA 1
ATOM 1662 C C . LEU A 1 203 ? 12.934 16.158 27.030 1.00 84.50 203 LEU A C 1
ATOM 1664 O O . LEU A 1 203 ? 13.559 16.761 26.161 1.00 84.50 203 LEU A O 1
ATOM 1668 N N . LEU A 1 204 ? 13.318 14.962 27.493 1.00 87.62 204 LEU A N 1
ATOM 1669 C CA . LEU A 1 204 ? 14.478 14.224 26.990 1.00 87.62 204 LEU A CA 1
ATOM 1670 C C . LEU A 1 204 ? 14.299 13.852 25.514 1.00 87.62 204 LEU A C 1
ATOM 1672 O O . LEU A 1 204 ? 15.221 14.036 24.722 1.00 87.62 204 LEU A O 1
ATOM 1676 N N . LEU A 1 205 ? 13.112 13.367 25.136 1.00 86.81 205 LEU A N 1
ATOM 1677 C CA . LEU A 1 205 ? 12.798 13.031 23.748 1.00 86.81 205 LEU A CA 1
ATOM 1678 C C . LEU A 1 205 ? 12.843 14.274 22.851 1.00 86.81 205 LEU A C 1
ATOM 1680 O O . LEU A 1 205 ? 13.397 14.214 21.756 1.00 86.81 205 LEU A O 1
ATOM 1684 N N . LEU A 1 206 ? 12.313 15.407 23.326 1.00 87.75 206 LEU A N 1
ATOM 1685 C CA . LEU A 1 206 ? 12.368 16.682 22.610 1.00 87.75 206 LEU A CA 1
ATOM 1686 C C . LEU A 1 206 ? 13.817 17.165 22.427 1.00 87.75 206 LEU A C 1
ATOM 1688 O O . LEU A 1 206 ? 14.186 17.602 21.340 1.00 87.75 206 LEU A O 1
ATOM 1692 N N . LEU A 1 207 ? 14.648 17.050 23.467 1.00 87.12 207 LEU A N 1
ATOM 1693 C CA . LEU A 1 207 ? 16.068 17.402 23.416 1.00 87.12 207 LEU A CA 1
ATOM 1694 C C . LEU A 1 207 ? 16.834 16.507 22.435 1.00 87.12 207 LEU A C 1
ATOM 1696 O O . LEU A 1 207 ? 17.619 17.004 21.633 1.00 87.12 207 LEU A O 1
ATOM 1700 N N . LEU A 1 208 ? 16.581 15.198 22.468 1.00 87.50 208 LEU A N 1
ATOM 1701 C CA . LEU A 1 208 ? 17.191 14.236 21.555 1.00 87.50 208 LEU A CA 1
ATOM 1702 C C . LEU A 1 208 ? 16.759 14.490 20.105 1.00 87.50 208 LEU A C 1
ATOM 1704 O O . LEU A 1 208 ? 17.586 14.425 19.201 1.00 87.50 208 LEU A O 1
ATOM 1708 N N . LEU A 1 209 ? 15.492 14.846 19.885 1.00 86.56 209 LEU A N 1
ATOM 1709 C CA . LEU A 1 209 ? 14.981 15.241 18.575 1.00 86.56 209 LEU A CA 1
ATOM 1710 C C . LEU A 1 209 ? 15.651 16.528 18.067 1.00 86.56 209 LEU A C 1
ATOM 1712 O O . LEU A 1 209 ? 16.046 16.590 16.907 1.00 86.56 209 LEU A O 1
ATOM 1716 N N . LEU A 1 210 ? 15.819 17.539 18.926 1.00 84.94 210 LEU A N 1
ATOM 1717 C CA . LEU A 1 210 ? 16.521 18.789 18.602 1.00 84.94 210 LEU A CA 1
ATOM 1718 C C . LEU A 1 210 ? 18.007 18.562 18.299 1.00 84.94 210 LEU A C 1
ATOM 1720 O O . LEU A 1 210 ? 18.554 19.211 17.404 1.00 84.94 210 LEU A O 1
ATOM 1724 N N . LEU A 1 211 ? 18.646 17.635 19.018 1.00 81.69 211 LEU A N 1
ATOM 1725 C CA . LEU A 1 211 ? 20.024 17.218 18.774 1.00 81.69 211 LEU A CA 1
ATOM 1726 C C . LEU A 1 211 ? 20.142 16.486 17.434 1.00 81.69 211 LEU A C 1
ATOM 1728 O O . LEU A 1 211 ? 21.002 16.828 16.632 1.00 81.69 211 LEU A O 1
ATOM 1732 N N . LEU A 1 212 ? 19.236 15.545 17.153 1.00 81.62 212 LEU A N 1
ATOM 1733 C CA . LEU A 1 212 ? 19.172 14.848 15.869 1.00 81.62 212 LEU A CA 1
ATOM 1734 C C . LEU A 1 212 ? 18.944 15.834 14.717 1.00 81.62 212 LEU A C 1
ATOM 1736 O O . LEU A 1 212 ? 19.569 15.705 13.671 1.00 81.62 212 LEU A O 1
ATOM 1740 N N . LEU A 1 213 ? 18.106 16.853 14.920 1.00 77.69 213 LEU A N 1
ATOM 1741 C CA . LEU A 1 213 ? 17.867 17.904 13.934 1.00 77.69 213 LEU A CA 1
ATOM 1742 C C . LEU A 1 213 ? 19.118 18.763 13.692 1.00 77.69 213 LEU A C 1
ATOM 1744 O O . LEU A 1 213 ? 19.413 19.082 12.546 1.00 77.69 213 LEU A O 1
ATOM 1748 N N . HIS A 1 214 ? 19.895 19.068 14.737 1.00 71.06 214 HIS A N 1
ATOM 1749 C CA . HIS A 1 214 ? 21.213 19.701 14.593 1.00 71.06 214 HIS A CA 1
ATOM 1750 C C . HIS A 1 214 ? 22.243 18.791 13.908 1.00 71.06 214 HIS A C 1
ATOM 1752 O O . HIS A 1 214 ? 23.107 19.298 13.204 1.00 71.06 214 HIS A O 1
ATOM 1758 N N . CYS A 1 215 ? 22.148 17.467 14.065 1.00 63.56 215 CYS A N 1
ATOM 1759 C CA . CYS A 1 215 ? 22.979 16.505 13.333 1.00 63.56 215 CYS A CA 1
ATOM 1760 C C . CYS A 1 215 ? 22.546 16.326 11.865 1.00 63.56 215 CYS A C 1
ATOM 1762 O O . CYS A 1 215 ? 23.357 15.920 11.037 1.00 63.56 215 CYS A O 1
ATOM 1764 N N . LEU A 1 216 ? 21.279 16.607 11.542 1.00 63.44 216 LEU A N 1
ATOM 1765 C CA . LEU A 1 216 ? 20.716 16.538 10.188 1.00 63.44 216 LEU A CA 1
ATOM 1766 C C . LEU A 1 216 ? 20.942 17.817 9.375 1.00 63.44 216 LEU A C 1
ATOM 1768 O O . LEU A 1 216 ? 20.756 17.793 8.160 1.00 63.44 216 LEU A O 1
ATOM 1772 N N . ILE A 1 217 ? 21.345 18.917 10.016 1.00 61.94 217 ILE A N 1
ATOM 1773 C CA . ILE A 1 217 ? 21.917 20.079 9.334 1.00 61.94 217 ILE A CA 1
ATOM 1774 C C . ILE A 1 217 ? 23.383 19.718 9.078 1.00 61.94 217 ILE A C 1
ATOM 1776 O O . ILE A 1 217 ? 24.170 19.739 10.026 1.00 61.94 217 ILE A O 1
ATOM 1780 N N . PRO A 1 218 ? 23.788 19.346 7.849 1.00 57.38 218 PRO A N 1
ATOM 1781 C CA . PRO A 1 218 ? 25.192 19.096 7.594 1.00 57.38 218 PRO A CA 1
ATOM 1782 C C . PRO A 1 218 ? 25.929 20.410 7.851 1.00 57.38 218 PRO A C 1
ATOM 1784 O O . PRO A 1 218 ? 25.684 21.412 7.176 1.00 57.38 218 PRO A O 1
ATOM 1787 N N . LEU A 1 219 ? 26.798 20.407 8.867 1.00 47.44 219 LEU A N 1
ATOM 1788 C CA . LEU A 1 219 ? 27.845 21.402 9.048 1.00 47.44 219 LEU A CA 1
ATOM 1789 C C . LEU A 1 219 ? 28.648 21.407 7.750 1.00 47.44 219 LEU A C 1
ATOM 1791 O O . LEU A 1 219 ? 29.497 20.552 7.514 1.00 47.44 219 LEU A O 1
ATOM 1795 N N . SER A 1 220 ? 28.285 22.336 6.872 1.00 54.12 220 SER A N 1
ATOM 1796 C CA . SER A 1 220 ? 29.032 22.677 5.680 1.00 54.12 220 SER A CA 1
ATOM 1797 C C . SER A 1 220 ? 30.336 23.305 6.138 1.00 54.12 220 SER A C 1
ATOM 1799 O O . SER A 1 220 ? 30.447 24.526 6.188 1.00 54.12 220 SER A O 1
ATOM 1801 N N . ASP A 1 221 ? 31.313 22.478 6.485 1.00 49.34 221 ASP A N 1
ATOM 1802 C CA . ASP A 1 221 ? 32.697 22.874 6.333 1.00 49.34 221 ASP A CA 1
ATOM 1803 C C . ASP A 1 221 ? 33.609 21.656 6.132 1.00 49.34 221 ASP A C 1
ATOM 1805 O O . ASP A 1 221 ? 33.648 20.743 6.958 1.00 49.34 221 ASP A O 1
ATOM 1809 N N . ARG A 1 222 ? 34.381 21.749 5.043 1.00 46.56 222 ARG A N 1
ATOM 1810 C CA . ARG A 1 222 ? 35.593 20.998 4.665 1.00 46.56 222 ARG A CA 1
ATOM 1811 C C . ARG A 1 222 ? 35.491 19.766 3.748 1.00 46.56 222 ARG A C 1
ATOM 1813 O O . ARG A 1 222 ? 35.113 18.667 4.136 1.00 46.56 222 ARG A O 1
ATOM 1820 N N . ASP A 1 223 ? 35.982 20.035 2.533 1.00 46.34 223 ASP A N 1
ATOM 1821 C CA . ASP A 1 223 ? 36.775 19.222 1.600 1.00 46.34 223 ASP A CA 1
ATOM 1822 C C . ASP A 1 223 ? 36.167 17.919 1.038 1.00 46.34 223 ASP A C 1
ATOM 1824 O O . ASP A 1 223 ? 36.238 16.859 1.665 1.00 46.34 223 ASP A O 1
ATOM 1828 N N . PRO A 1 224 ? 35.650 17.929 -0.212 1.00 45.47 224 PRO A N 1
ATOM 1829 C CA . PRO A 1 224 ? 35.156 16.726 -0.869 1.00 45.47 224 PRO A CA 1
ATOM 1830 C C . PRO A 1 224 ? 36.321 15.879 -1.405 1.00 45.47 224 PRO A C 1
ATOM 1832 O O . PRO A 1 224 ? 36.632 15.896 -2.595 1.00 45.47 224 PRO A O 1
ATOM 1835 N N . SER A 1 225 ? 36.944 15.074 -0.543 1.00 50.97 225 SER A N 1
ATOM 1836 C CA . SER A 1 225 ? 37.738 13.927 -1.000 1.00 50.97 225 SER A CA 1
ATOM 1837 C C . SER A 1 225 ? 36.787 12.795 -1.399 1.00 50.97 225 SER A C 1
ATOM 1839 O O . SER A 1 225 ? 36.439 11.911 -0.616 1.00 50.97 225 SER A O 1
ATOM 1841 N N . CYS A 1 226 ? 36.291 12.864 -2.635 1.00 52.25 226 CYS A N 1
ATOM 1842 C CA . CYS A 1 226 ? 35.499 11.811 -3.263 1.00 52.25 226 CYS A CA 1
ATOM 1843 C C . CYS A 1 226 ? 36.389 10.597 -3.570 1.00 52.25 226 CYS A C 1
ATOM 1845 O O . CYS A 1 226 ? 36.872 10.461 -4.691 1.00 52.25 226 CYS A O 1
ATOM 1847 N N . SER A 1 227 ? 36.611 9.703 -2.602 1.00 52.50 227 SER A N 1
ATOM 1848 C CA . SER A 1 227 ? 37.321 8.437 -2.864 1.00 52.50 227 SER A CA 1
ATOM 1849 C C . SER A 1 227 ? 36.573 7.164 -2.454 1.00 52.50 227 SER A C 1
ATOM 1851 O O . SER A 1 227 ? 37.029 6.078 -2.792 1.00 52.50 227 SER A O 1
ATOM 1853 N N . VAL A 1 228 ? 35.402 7.247 -1.803 1.00 56.25 228 VAL A N 1
ATOM 1854 C CA . VAL A 1 228 ? 34.731 6.050 -1.231 1.00 56.25 228 VAL A CA 1
ATOM 1855 C C . VAL A 1 228 ? 33.255 5.897 -1.644 1.00 56.25 228 VAL A C 1
ATOM 1857 O O . VAL A 1 228 ? 32.492 5.174 -1.017 1.00 56.25 228 VAL A O 1
ATOM 1860 N N . ALA A 1 229 ? 32.820 6.525 -2.740 1.00 46.28 229 ALA A N 1
ATOM 1861 C CA . ALA A 1 229 ? 31.451 6.363 -3.256 1.00 46.28 229 ALA A CA 1
ATOM 1862 C C . ALA A 1 229 ? 31.398 5.942 -4.732 1.00 46.28 229 ALA A C 1
ATOM 1864 O O . ALA A 1 229 ? 30.464 6.296 -5.445 1.00 46.28 229 ALA A O 1
ATOM 1865 N N . ASN A 1 230 ? 32.391 5.183 -5.209 1.00 46.47 230 ASN A N 1
ATOM 1866 C CA . ASN A 1 230 ? 32.414 4.715 -6.593 1.00 46.47 230 ASN A CA 1
ATOM 1867 C C . ASN A 1 230 ? 32.601 3.197 -6.721 1.00 46.47 230 ASN A C 1
ATOM 1869 O O . ASN A 1 230 ? 33.562 2.719 -7.310 1.00 46.47 230 ASN A O 1
ATOM 1873 N N . ASN A 1 231 ? 31.642 2.436 -6.188 1.00 52.84 231 ASN A N 1
ATOM 1874 C CA . ASN A 1 231 ? 31.477 1.014 -6.520 1.00 52.84 231 ASN A CA 1
ATOM 1875 C C . ASN A 1 231 ? 30.604 0.790 -7.772 1.00 52.84 231 ASN A C 1
ATOM 1877 O O . ASN A 1 231 ? 30.352 -0.350 -8.144 1.00 52.84 231 ASN A O 1
ATOM 1881 N N . PHE A 1 232 ? 30.152 1.857 -8.444 1.00 46.16 232 PHE A N 1
ATOM 1882 C CA . PHE A 1 232 ? 29.303 1.750 -9.636 1.00 46.16 232 PHE A CA 1
ATOM 1883 C C . PHE A 1 232 ? 30.051 1.960 -10.962 1.00 46.16 232 PHE A C 1
ATOM 1885 O O . PHE A 1 232 ? 29.664 1.349 -11.960 1.00 46.16 232 PHE A O 1
ATOM 1892 N N . ALA A 1 233 ? 31.154 2.723 -10.993 1.00 46.38 233 ALA A N 1
ATOM 1893 C CA . ALA A 1 233 ? 31.910 2.967 -12.230 1.00 46.38 233 ALA A CA 1
ATOM 1894 C C . ALA A 1 233 ? 32.660 1.742 -12.775 1.00 46.38 233 ALA A C 1
ATOM 1896 O O . ALA A 1 233 ? 33.123 1.783 -13.909 1.00 46.38 233 ALA A O 1
ATOM 1897 N N . HIS A 1 234 ? 32.746 0.642 -12.022 1.00 50.94 234 HIS A N 1
ATOM 1898 C CA . HIS A 1 234 ? 33.383 -0.591 -12.494 1.00 50.94 234 HIS A CA 1
ATOM 1899 C C . HIS A 1 234 ? 32.422 -1.600 -13.150 1.00 50.94 234 HIS A C 1
ATOM 1901 O O . HIS A 1 234 ? 32.891 -2.600 -13.688 1.00 50.94 234 HIS A O 1
ATOM 1907 N N . SER A 1 235 ? 31.101 -1.358 -13.146 1.00 46.38 235 SER A N 1
ATOM 1908 C CA . SER A 1 235 ? 30.108 -2.312 -13.689 1.00 46.38 235 SER A CA 1
ATOM 1909 C C . SER A 1 235 ? 29.639 -2.024 -15.123 1.00 46.38 235 SER A C 1
ATOM 1911 O O . SER A 1 235 ? 28.969 -2.862 -15.721 1.00 46.38 235 SER A O 1
ATOM 1913 N N . PHE A 1 236 ? 30.034 -0.891 -15.713 1.00 46.62 236 PHE A N 1
ATOM 1914 C CA . PHE A 1 236 ? 29.671 -0.522 -17.088 1.00 46.62 236 PHE A CA 1
ATOM 1915 C C . PHE A 1 236 ? 30.892 -0.326 -17.988 1.00 46.62 236 PHE A C 1
ATOM 1917 O O . PHE A 1 236 ? 31.030 0.694 -18.658 1.00 46.62 236 PHE A O 1
ATOM 1924 N N . TYR A 1 237 ? 31.758 -1.335 -18.053 1.00 45.06 237 TYR A N 1
ATOM 1925 C CA . TYR A 1 237 ? 32.577 -1.529 -19.245 1.00 45.06 237 TYR A CA 1
ATOM 1926 C C . TYR A 1 237 ? 31.804 -2.437 -20.207 1.00 45.06 237 TYR A C 1
ATOM 1928 O O . TYR A 1 237 ? 31.799 -3.654 -20.009 1.00 45.06 237 TYR A O 1
ATOM 1936 N N . PRO A 1 238 ? 31.152 -1.911 -21.259 1.00 47.47 238 PRO A N 1
ATOM 1937 C CA . PRO A 1 238 ? 30.915 -2.736 -22.427 1.00 47.47 238 PRO A CA 1
ATOM 1938 C C . PRO A 1 238 ? 32.303 -3.106 -22.963 1.00 47.47 238 PRO A C 1
ATOM 1940 O O . PRO A 1 238 ? 33.021 -2.256 -23.489 1.00 47.47 238 PRO A O 1
ATOM 1943 N N . MET A 1 239 ? 32.721 -4.358 -22.762 1.00 43.03 239 MET A N 1
ATOM 1944 C CA . MET A 1 239 ? 33.890 -4.899 -23.447 1.00 43.03 239 MET A CA 1
ATOM 1945 C C . MET A 1 239 ? 33.626 -4.772 -24.943 1.00 43.03 239 MET A C 1
ATOM 1947 O O . MET A 1 239 ? 32.812 -5.501 -25.512 1.00 43.03 239 MET A O 1
ATOM 1951 N N . LEU A 1 240 ? 34.311 -3.819 -25.568 1.00 48.28 240 LEU A N 1
ATOM 1952 C CA . LEU A 1 240 ? 34.443 -3.746 -27.009 1.00 48.28 240 LEU A CA 1
ATOM 1953 C C . LEU A 1 240 ? 35.232 -4.995 -27.430 1.00 48.28 240 LEU A C 1
ATOM 1955 O O . LEU A 1 240 ? 36.461 -4.997 -27.463 1.00 48.28 240 LEU A O 1
ATOM 1959 N N . HIS A 1 241 ? 34.530 -6.099 -27.677 1.00 50.91 241 HIS A N 1
ATOM 1960 C CA . HIS A 1 241 ? 35.108 -7.235 -28.374 1.00 50.91 241 HIS A CA 1
ATOM 1961 C C . HIS A 1 241 ? 35.351 -6.792 -29.814 1.00 50.91 241 HIS A C 1
ATOM 1963 O O . HIS A 1 241 ? 34.445 -6.781 -30.646 1.00 50.91 241 HIS A O 1
ATOM 1969 N N . TYR A 1 242 ? 36.588 -6.405 -30.102 1.00 41.72 242 TYR A N 1
ATOM 1970 C CA . TYR A 1 242 ? 37.068 -6.329 -31.468 1.00 41.72 242 TYR A CA 1
ATOM 1971 C C . TYR A 1 242 ? 36.994 -7.739 -32.061 1.00 41.72 242 TYR A C 1
ATOM 1973 O O . TYR A 1 242 ? 37.696 -8.647 -31.622 1.00 41.72 242 TYR A O 1
ATOM 1981 N N . THR A 1 243 ? 36.139 -7.934 -33.062 1.00 47.22 243 THR A N 1
ATOM 1982 C CA . THR A 1 243 ? 36.052 -9.193 -33.820 1.00 47.22 243 THR A CA 1
ATOM 1983 C C . THR A 1 243 ? 37.281 -9.437 -34.699 1.00 47.22 243 THR A C 1
ATOM 1985 O O . THR A 1 243 ? 37.417 -10.513 -35.267 1.00 47.22 243 THR A O 1
ATOM 1988 N N . ASN A 1 244 ? 38.194 -8.467 -34.782 1.00 55.03 244 ASN A N 1
ATOM 1989 C CA . ASN A 1 244 ? 39.484 -8.568 -35.450 1.00 55.03 244 ASN A CA 1
ATOM 1990 C C . ASN A 1 244 ? 40.529 -8.030 -34.469 1.00 55.03 244 ASN A C 1
ATOM 1992 O O . ASN A 1 244 ? 40.468 -6.847 -34.157 1.00 55.03 244 ASN A O 1
ATOM 1996 N N . GLY A 1 245 ? 41.402 -8.892 -33.934 1.00 62.12 245 GLY A N 1
ATOM 1997 C CA . GLY A 1 245 ? 42.328 -8.595 -32.829 1.00 62.12 245 GLY A CA 1
ATOM 1998 C C . GLY A 1 245 ? 43.148 -7.291 -32.944 1.00 62.12 245 GLY A C 1
ATOM 1999 O O . GLY A 1 245 ? 43.148 -6.632 -33.982 1.00 62.12 245 GLY A O 1
ATOM 2000 N N . PRO A 1 246 ? 43.853 -6.894 -31.868 1.00 51.88 246 PRO A N 1
ATOM 2001 C CA . PRO A 1 246 ? 44.479 -5.576 -31.771 1.00 51.88 246 PRO A CA 1
ATOM 2002 C C . PRO A 1 246 ? 45.470 -5.310 -32.923 1.00 51.88 246 PRO A C 1
ATOM 2004 O O . PRO A 1 246 ? 46.249 -6.205 -33.268 1.00 51.88 246 PRO A O 1
ATOM 2007 N N . PRO A 1 247 ? 45.478 -4.096 -33.512 1.00 50.47 247 PRO A N 1
ATOM 2008 C CA . PRO A 1 247 ? 46.458 -3.727 -34.525 1.00 50.47 247 PRO A CA 1
ATOM 2009 C C . PRO A 1 247 ? 47.866 -3.753 -33.924 1.00 50.47 247 PRO A C 1
ATOM 2011 O O . PRO A 1 247 ? 48.102 -3.276 -32.812 1.00 50.47 247 PRO A O 1
ATOM 2014 N N . ALA A 1 248 ? 48.804 -4.341 -34.663 1.00 52.84 248 ALA A N 1
ATOM 2015 C CA . ALA A 1 248 ? 50.193 -4.411 -34.257 1.00 52.84 248 ALA A CA 1
ATOM 2016 C C . ALA A 1 248 ? 50.817 -3.009 -34.209 1.00 52.84 248 ALA A C 1
ATOM 2018 O O . ALA A 1 248 ? 50.688 -2.235 -35.154 1.00 52.84 248 ALA A O 1
ATOM 2019 N N . HIS A 1 249 ? 51.602 -2.797 -33.151 1.00 53.56 249 HIS A N 1
ATOM 2020 C CA . HIS A 1 249 ? 52.682 -1.819 -33.057 1.00 53.56 249 HIS A CA 1
ATOM 2021 C C . HIS A 1 249 ? 52.284 -0.379 -32.695 1.00 53.56 249 HIS A C 1
ATOM 2023 O O . HIS A 1 249 ? 51.775 0.363 -33.524 1.00 53.56 249 HIS A O 1
ATOM 2029 N N . MET A 1 250 ? 52.648 0.037 -31.476 1.00 39.31 250 MET A N 1
ATOM 2030 C CA . MET A 1 250 ? 53.331 1.312 -31.205 1.00 39.31 250 MET A CA 1
ATOM 2031 C C . MET A 1 250 ? 53.786 1.360 -29.737 1.00 39.31 250 MET A C 1
ATOM 2033 O O . MET A 1 250 ? 53.019 1.664 -28.829 1.00 39.31 250 MET A O 1
ATOM 2037 N N . THR A 1 251 ? 55.055 1.021 -29.510 1.00 45.53 251 THR A N 1
ATOM 2038 C CA . THR A 1 251 ? 55.810 1.339 -28.288 1.00 45.53 251 THR A CA 1
ATOM 2039 C C . THR A 1 251 ? 56.131 2.838 -28.255 1.00 45.53 251 THR A C 1
ATOM 2041 O O . THR A 1 251 ? 56.659 3.331 -29.257 1.00 45.53 251 THR A O 1
ATOM 2044 N N . PRO A 1 252 ? 55.868 3.569 -27.157 1.00 49.22 252 PRO A N 1
ATOM 2045 C CA . PRO A 1 252 ? 56.350 4.936 -27.003 1.00 49.22 252 PRO A CA 1
ATOM 2046 C C . PRO A 1 252 ? 57.757 4.978 -26.361 1.00 49.22 252 PRO A C 1
ATOM 2048 O O . PRO A 1 252 ? 58.126 4.025 -25.668 1.00 49.22 252 PRO A O 1
ATOM 2051 N N . PRO A 1 253 ? 58.537 6.047 -26.621 1.00 57.22 253 PRO A N 1
ATOM 2052 C CA . PRO A 1 253 ? 59.857 6.290 -26.031 1.00 57.22 253 PRO A CA 1
ATOM 2053 C C . PRO A 1 253 ? 59.804 6.697 -24.553 1.00 57.22 253 PRO A C 1
ATOM 2055 O O . PRO A 1 253 ? 58.778 7.277 -24.127 1.00 57.22 253 PRO A O 1
#